Protein AF-A0AAD6MU53-F1 (afdb_monomer)

Radius of gyration: 37.86 Å; Cα contacts (8 Å, |Δi|>4): 355; chains: 1; bounding box: 89×117×106 Å

Organism: NCBI:txid1324776

Sequence (347 aa):
MSISSTSSKMLRRALLNARVPSTISKFIRPTVFGPCRSVSSAARLPTLTASETRRRPTVRPYQQPVASANVTGPSSTSKRTIFIQTENTPNPDALKFIPNHRVLPEDFPSTFLEYMSPRSTLAPPHPSPLAAKLFDVEGVTSVFYGADFITITKSGDVNWAHIKPEVFSLITQAVTAGETIVSVAEGADADHEVEEDSLAYNEDDDEVVGMIKELLETRIRPAIQEDGGDIELRGFENGIVLLKLRGACRTCDSSTVTLKNGIESMLMHYIEEVQGVEQVMDQEEVISMHEFAKFEENLRQQKAAAAAASKDSPASKDDSAPEGASTSEGASSPNSAPSAPSAPSTP

Structure (mmCIF, N/CA/C/O backbone):
data_AF-A0AAD6MU53-F1
#
_entry.id   AF-A0AAD6MU53-F1
#
loop_
_atom_site.group_PDB
_atom_site.id
_atom_site.type_symbol
_atom_site.label_atom_id
_atom_site.label_alt_id
_atom_site.label_comp_id
_atom_site.label_asym_id
_atom_site.label_entity_id
_atom_site.label_seq_id
_atom_site.pdbx_PDB_ins_code
_atom_site.Cartn_x
_atom_site.Cartn_y
_atom_site.Cartn_z
_atom_site.occupancy
_atom_site.B_iso_or_equiv
_atom_site.auth_seq_id
_atom_site.auth_comp_id
_atom_site.auth_asym_id
_atom_site.auth_atom_id
_atom_site.pdbx_PDB_model_num
ATOM 1 N N . MET A 1 1 ? 23.443 -19.673 -53.642 1.00 47.34 1 MET A N 1
ATOM 2 C CA . MET A 1 1 ? 22.763 -19.740 -54.958 1.00 47.34 1 MET A CA 1
ATOM 3 C C . MET A 1 1 ? 21.531 -18.856 -54.885 1.00 47.34 1 MET A C 1
ATOM 5 O O . MET A 1 1 ? 20.920 -18.827 -53.826 1.00 47.34 1 MET A O 1
ATOM 9 N N . SER A 1 2 ? 21.186 -18.141 -55.955 1.00 39.00 2 SER A N 1
ATOM 10 C CA . SER A 1 2 ? 20.079 -17.169 -55.963 1.00 39.00 2 SER A CA 1
ATOM 11 C C . SER A 1 2 ? 19.003 -17.585 -56.961 1.00 39.00 2 SER A C 1
ATOM 13 O O . SER A 1 2 ? 19.371 -17.854 -58.096 1.00 39.00 2 SER A O 1
ATOM 15 N N . ILE A 1 3 ? 17.727 -17.597 -56.549 1.00 42.72 3 ILE A N 1
ATOM 16 C CA . ILE A 1 3 ? 16.492 -17.180 -57.268 1.00 42.72 3 ILE A CA 1
ATOM 17 C C . ILE A 1 3 ? 15.286 -17.458 -56.329 1.00 42.72 3 ILE A C 1
ATOM 19 O O . ILE A 1 3 ? 15.288 -18.485 -55.665 1.00 42.72 3 ILE A O 1
ATOM 23 N N . SER A 1 4 ? 14.369 -16.521 -56.027 1.00 39.47 4 SER A N 1
ATOM 24 C CA . SER A 1 4 ? 13.295 -15.908 -56.856 1.00 39.47 4 SER A CA 1
ATOM 25 C C . SER A 1 4 ? 12.107 -16.870 -57.117 1.00 39.47 4 SER A C 1
ATOM 27 O O . SER A 1 4 ? 12.366 -18.030 -57.403 1.00 39.47 4 SER A O 1
ATOM 29 N N . SER A 1 5 ? 10.816 -16.487 -57.132 1.00 37.91 5 SER A N 1
ATOM 30 C CA . SER A 1 5 ? 10.106 -15.221 -56.822 1.00 37.91 5 SER A CA 1
ATOM 31 C C . SER A 1 5 ? 8.566 -15.454 -56.864 1.00 37.91 5 SER A C 1
ATOM 33 O O . SER A 1 5 ? 8.137 -16.555 -57.192 1.00 37.91 5 SER A O 1
ATOM 35 N N . THR A 1 6 ? 7.752 -14.394 -56.694 1.00 43.16 6 THR A N 1
ATOM 36 C CA . THR A 1 6 ? 6.320 -14.245 -57.104 1.00 43.16 6 THR A CA 1
ATOM 37 C C . THR A 1 6 ? 5.223 -15.051 -56.364 1.00 43.16 6 THR A C 1
ATOM 39 O O . THR A 1 6 ? 5.473 -16.160 -55.923 1.00 43.16 6 THR A O 1
ATOM 42 N N . SER A 1 7 ? 3.957 -14.595 -56.240 1.00 38.28 7 SER A N 1
ATOM 43 C CA . SER A 1 7 ? 3.329 -13.252 -56.393 1.00 38.28 7 SER A CA 1
ATOM 44 C C . SER A 1 7 ? 1.840 -13.268 -55.959 1.00 38.28 7 SER A C 1
ATOM 46 O O . SER A 1 7 ? 1.190 -14.300 -56.062 1.00 38.28 7 SER A O 1
ATOM 48 N N . SER A 1 8 ? 1.283 -12.077 -55.667 1.00 34.06 8 SER A N 1
ATOM 49 C CA . SER A 1 8 ? -0.152 -11.703 -55.763 1.00 34.06 8 SER A CA 1
ATOM 50 C C . SER A 1 8 ? -1.139 -12.154 -54.670 1.00 34.06 8 SER A C 1
ATOM 52 O O . SER A 1 8 ? -0.986 -13.219 -54.098 1.00 34.06 8 SER A O 1
ATOM 54 N N . LYS A 1 9 ? -2.258 -11.449 -54.396 1.00 37.97 9 LYS A N 1
ATOM 55 C CA . LYS A 1 9 ? -2.653 -10.003 -54.438 1.00 37.97 9 LYS A CA 1
ATOM 56 C C . LYS A 1 9 ? -4.179 -9.934 -54.213 1.00 37.97 9 LYS A C 1
ATOM 58 O O . LYS A 1 9 ? -4.898 -10.379 -55.098 1.00 37.97 9 LYS A O 1
ATOM 63 N N . MET A 1 10 ? -4.673 -9.299 -53.144 1.00 38.50 10 MET A N 1
ATOM 64 C CA . MET A 1 10 ? -6.030 -8.708 -53.012 1.00 38.50 10 MET A CA 1
ATOM 65 C C . MET A 1 10 ? -6.140 -7.944 -51.672 1.00 38.50 10 MET A C 1
ATOM 67 O O . MET A 1 10 ? -5.348 -8.218 -50.780 1.00 38.50 10 MET A O 1
ATOM 71 N N . LEU A 1 11 ? -7.112 -7.055 -51.414 1.00 37.78 11 LEU A N 1
ATOM 72 C CA . LEU A 1 11 ? -7.651 -5.923 -52.199 1.00 37.78 11 LEU A CA 1
ATOM 73 C C . LEU A 1 11 ? -8.509 -5.051 -51.243 1.00 37.78 11 LEU A C 1
ATOM 75 O O . LEU A 1 11 ? -9.073 -5.585 -50.297 1.00 37.78 11 LEU A O 1
ATOM 79 N N . ARG A 1 12 ? -8.719 -3.762 -51.572 1.00 39.28 12 ARG A N 1
ATOM 80 C CA . ARG A 1 12 ? -9.525 -2.744 -50.835 1.00 39.28 12 ARG A CA 1
ATOM 81 C C . ARG A 1 12 ? -8.793 -2.180 -49.595 1.00 39.28 12 ARG A C 1
ATOM 83 O O . ARG A 1 12 ? -8.308 -2.954 -48.792 1.00 39.28 12 ARG A O 1
ATOM 90 N N . ARG A 1 13 ? -8.566 -0.871 -49.388 1.00 36.44 13 ARG A N 1
ATOM 91 C CA . ARG A 1 13 ? -9.121 0.424 -49.876 1.00 36.44 13 ARG A CA 1
ATOM 92 C C . ARG A 1 13 ? -10.337 0.954 -49.099 1.00 36.44 13 ARG A C 1
ATOM 94 O O . ARG A 1 13 ? -11.471 0.772 -49.530 1.00 36.44 13 ARG A O 1
ATOM 101 N N . ALA A 1 14 ? -10.055 1.766 -48.083 1.00 37.19 14 ALA A N 1
ATOM 102 C CA . ALA A 1 14 ? -10.885 2.888 -47.644 1.00 37.19 14 ALA A CA 1
ATOM 103 C C . ALA A 1 14 ? -9.955 4.093 -47.401 1.00 37.19 14 ALA A C 1
ATOM 105 O O . ALA A 1 14 ? -8.862 3.915 -46.872 1.00 37.19 14 ALA A O 1
ATOM 106 N N . LEU A 1 15 ? -10.342 5.293 -47.841 1.00 38.88 15 LEU A N 1
ATOM 107 C CA . LEU A 1 15 ? -9.575 6.527 -47.627 1.00 38.88 15 LEU A CA 1
ATOM 108 C C . LEU A 1 15 ? -10.365 7.440 -46.693 1.00 38.88 15 LEU A C 1
ATOM 110 O O . LEU A 1 15 ? -11.522 7.751 -46.978 1.00 38.88 15 LEU A O 1
ATOM 114 N N . LEU A 1 16 ? -9.729 7.893 -45.612 1.00 38.41 16 LEU A N 1
ATOM 115 C CA . LEU A 1 16 ? -10.242 8.993 -44.799 1.00 38.41 16 LEU A CA 1
ATOM 116 C C . LEU A 1 16 ? -10.248 10.271 -45.643 1.00 38.41 16 LEU A C 1
ATOM 118 O O . LEU A 1 16 ? -9.268 10.577 -46.320 1.00 38.41 16 LEU A O 1
ATOM 122 N N . ASN A 1 17 ? -11.350 11.017 -45.601 1.00 35.41 17 ASN A N 1
ATOM 123 C CA . ASN A 1 17 ? -11.492 12.274 -46.326 1.00 35.41 17 ASN A CA 1
ATOM 124 C C . ASN A 1 17 ? -12.102 13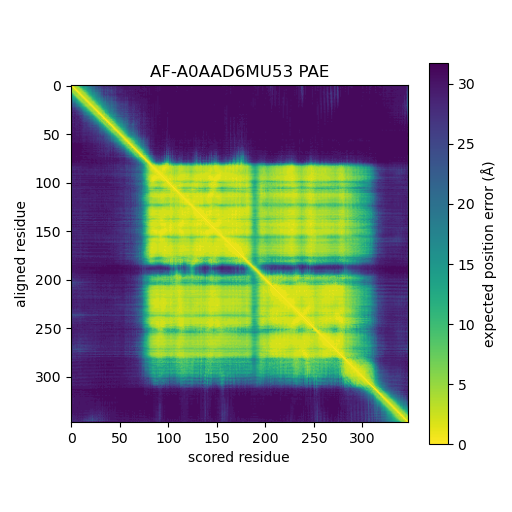.317 -45.384 1.00 35.41 17 ASN A C 1
ATOM 126 O O . ASN A 1 17 ? -13.238 13.168 -44.937 1.00 35.41 17 ASN A O 1
ATOM 130 N N . ALA A 1 18 ? -11.325 14.339 -45.029 1.00 38.91 18 ALA A N 1
ATOM 131 C CA . ALA A 1 18 ? -11.711 15.317 -44.018 1.00 38.91 18 ALA A CA 1
ATOM 132 C C . ALA A 1 18 ? -12.693 16.363 -44.569 1.00 38.91 18 ALA A C 1
ATOM 134 O O . ALA A 1 18 ? -12.554 16.810 -45.709 1.00 38.91 18 ALA A O 1
ATOM 135 N N . ARG A 1 19 ? -13.629 16.836 -43.732 1.00 36.16 19 ARG A N 1
ATOM 136 C CA . ARG A 1 19 ? -14.311 18.122 -43.955 1.00 36.16 19 ARG A CA 1
ATOM 137 C C . ARG A 1 19 ? -14.853 18.747 -42.672 1.00 36.16 19 ARG A C 1
ATOM 139 O O . ARG A 1 19 ? -15.760 18.218 -42.042 1.00 36.16 19 ARG A O 1
ATOM 146 N N . VAL A 1 20 ? -14.324 19.925 -42.355 1.00 45.53 20 VAL A N 1
ATOM 147 C CA . VAL A 1 20 ? -14.902 20.890 -41.411 1.00 45.53 20 VAL A CA 1
ATOM 148 C C . VAL A 1 20 ? -15.885 21.791 -42.171 1.00 45.53 20 VAL A C 1
ATOM 150 O O . VAL A 1 20 ? -15.603 22.153 -43.316 1.00 45.53 20 VAL A O 1
ATOM 153 N N . PRO A 1 21 ? -16.994 22.208 -41.543 1.00 46.78 21 PRO A N 1
ATOM 154 C CA . PRO A 1 21 ? -17.620 23.491 -41.853 1.00 46.78 21 PRO A CA 1
ATOM 155 C C . PRO A 1 21 ? -17.750 24.385 -40.605 1.00 46.78 21 PRO A C 1
ATOM 157 O O . PRO A 1 21 ? -18.021 23.908 -39.506 1.00 46.78 21 PRO A O 1
ATOM 160 N N . SER A 1 22 ? -17.589 25.700 -40.777 1.00 37.06 22 SER A N 1
ATOM 161 C CA . SER A 1 22 ? -17.674 26.697 -39.700 1.00 37.06 22 SER A CA 1
ATOM 162 C C . SER A 1 22 ? -18.540 27.903 -40.098 1.00 37.06 22 SER A C 1
ATOM 164 O O . SER A 1 22 ? -18.340 28.510 -41.145 1.00 37.06 22 SER A O 1
ATOM 166 N N . THR A 1 23 ? -19.534 28.242 -39.271 1.00 36.16 23 THR A N 1
ATOM 167 C CA . THR A 1 23 ? -20.388 29.458 -39.332 1.00 36.16 23 THR A CA 1
ATOM 168 C C . THR A 1 23 ? -21.144 29.534 -37.990 1.00 36.16 23 THR A C 1
ATOM 170 O O . THR A 1 23 ? -21.780 28.565 -37.605 1.00 36.16 23 THR A O 1
ATOM 173 N N . ILE A 1 24 ? -20.929 30.509 -37.094 1.00 38.44 24 ILE A N 1
ATOM 174 C CA . ILE A 1 24 ? -21.301 31.944 -37.128 1.00 38.44 24 ILE A CA 1
ATOM 175 C C . ILE A 1 24 ? -22.828 32.174 -37.112 1.00 38.44 24 ILE A C 1
ATOM 177 O O . ILE A 1 24 ? -23.455 32.028 -38.154 1.00 38.44 24 ILE A O 1
ATOM 181 N N . SER A 1 25 ? -23.390 32.667 -35.985 1.00 32.47 25 SER A N 1
ATOM 182 C CA . SER A 1 25 ? -24.138 33.956 -35.922 1.00 32.47 25 SER A CA 1
ATOM 183 C C . SER A 1 25 ? -24.872 34.263 -34.582 1.00 32.47 25 SER A C 1
ATOM 185 O O . SER A 1 25 ? -25.932 33.719 -34.315 1.00 32.47 25 SER A O 1
ATOM 187 N N . LYS A 1 26 ? -24.357 35.266 -33.843 1.00 33.94 26 LYS A N 1
ATOM 188 C CA . LYS A 1 26 ? -25.045 36.429 -33.200 1.00 33.94 26 LYS A CA 1
ATOM 189 C C . LYS A 1 26 ? -26.296 36.296 -32.279 1.00 33.94 26 LYS A C 1
ATOM 191 O O . LYS A 1 26 ? -27.358 35.927 -32.749 1.00 33.94 26 LYS A O 1
ATOM 196 N N . PHE A 1 27 ? -26.176 36.937 -31.094 1.00 34.03 27 PHE A N 1
ATOM 197 C CA . PHE A 1 27 ? -27.152 37.803 -30.359 1.00 34.03 27 PHE A CA 1
ATOM 198 C C . PHE A 1 27 ? -28.544 37.235 -29.959 1.00 34.03 27 PHE A C 1
ATOM 200 O O . PHE A 1 27 ? -29.238 36.626 -30.754 1.00 34.03 27 PHE A O 1
ATOM 207 N N . ILE A 1 28 ? -29.048 37.470 -28.734 1.00 37.66 28 ILE A N 1
ATOM 208 C CA . ILE A 1 28 ? -29.730 38.714 -28.279 1.00 37.66 28 ILE A CA 1
ATOM 209 C C . ILE A 1 28 ? -29.815 38.762 -26.723 1.00 37.66 28 ILE A C 1
ATOM 211 O O . ILE A 1 28 ? -29.815 37.723 -26.070 1.00 37.66 28 ILE A O 1
ATOM 215 N N . ARG A 1 29 ? -29.925 39.964 -26.121 1.00 40.09 29 ARG A N 1
ATOM 216 C CA . ARG A 1 29 ? -30.303 40.209 -24.700 1.00 40.09 29 ARG A CA 1
ATOM 217 C C . ARG A 1 29 ? -31.717 40.811 -24.604 1.00 40.09 29 ARG A C 1
ATOM 219 O O . ARG A 1 29 ? -32.124 41.487 -25.547 1.00 40.09 29 ARG A O 1
ATOM 226 N N . PRO A 1 30 ? -32.362 40.752 -23.422 1.00 44.72 30 PRO A N 1
ATOM 227 C CA . PRO A 1 30 ? -32.984 41.980 -22.902 1.00 44.72 30 PRO A CA 1
ATOM 228 C C . PRO A 1 30 ? -32.785 42.253 -21.390 1.00 44.72 30 PRO A C 1
ATOM 230 O O . PRO A 1 30 ? -32.981 41.389 -20.542 1.00 44.72 30 PRO A O 1
ATOM 233 N N . THR A 1 31 ? -32.456 43.509 -21.070 1.00 38.53 31 THR A N 1
ATOM 234 C CA . THR A 1 31 ? -32.834 44.251 -19.837 1.00 38.53 31 THR A CA 1
ATOM 235 C C . THR A 1 31 ? -34.111 45.082 -20.133 1.00 38.53 31 THR A C 1
ATOM 237 O O . THR A 1 31 ? -34.574 45.024 -21.270 1.00 38.53 31 THR A O 1
ATOM 240 N N . VAL A 1 32 ? -34.791 45.868 -19.273 1.00 42.03 32 VAL A N 1
ATOM 241 C CA . VAL A 1 32 ? -34.635 46.474 -17.907 1.00 42.03 32 VAL A CA 1
ATOM 242 C C . VAL A 1 32 ? -36.051 46.473 -17.226 1.00 42.03 32 VAL A C 1
ATOM 244 O O . VAL A 1 32 ? -36.943 45.861 -17.801 1.00 42.03 32 VAL A O 1
ATOM 247 N N . PHE A 1 33 ? -36.446 47.046 -16.068 1.00 36.59 33 PHE A N 1
ATOM 248 C CA . PHE A 1 33 ? -35.998 48.069 -15.075 1.00 36.59 33 PHE A CA 1
ATOM 249 C C . PHE A 1 33 ? -36.177 47.491 -13.624 1.00 36.59 33 PHE A C 1
ATOM 251 O O . PHE A 1 33 ? -36.261 46.274 -13.509 1.00 36.59 33 PHE A O 1
ATOM 258 N N . GLY A 1 34 ? -36.192 48.165 -12.452 1.00 35.09 34 GLY A N 1
ATOM 259 C CA . GLY A 1 34 ? -36.183 49.587 -12.015 1.00 35.09 34 GLY A CA 1
ATOM 260 C C . GLY A 1 34 ? -37.590 50.222 -11.834 1.00 35.09 34 GLY A C 1
ATOM 261 O O . GLY A 1 34 ? -38.524 49.694 -12.434 1.00 35.09 34 GLY A O 1
ATOM 262 N N . PRO A 1 35 ? -37.776 51.368 -11.118 1.00 52.50 35 PRO A N 1
ATOM 263 C CA . PRO A 1 35 ? -36.787 52.176 -10.371 1.00 52.50 35 PRO A CA 1
ATOM 264 C C . PRO A 1 35 ? -37.258 52.769 -8.994 1.00 52.50 35 PRO A C 1
ATOM 266 O O . PRO A 1 35 ? -38.405 52.618 -8.595 1.00 52.50 35 PRO A O 1
ATOM 269 N N . CYS A 1 36 ? -36.376 53.573 -8.363 1.00 39.59 36 CYS A N 1
ATOM 270 C CA . CYS A 1 36 ? -36.616 54.602 -7.309 1.00 39.59 36 CYS A CA 1
ATOM 271 C C . CYS A 1 36 ? -37.062 54.163 -5.888 1.00 39.59 36 CYS A C 1
ATOM 273 O O . CYS A 1 36 ? -37.777 53.185 -5.746 1.00 39.59 36 CYS A O 1
ATOM 275 N N . ARG A 1 37 ? -36.754 54.822 -4.747 1.00 39.94 37 ARG A N 1
ATOM 276 C CA . ARG A 1 37 ? -35.907 55.964 -4.262 1.00 39.94 37 ARG A CA 1
ATOM 277 C C . ARG A 1 37 ? -36.736 56.950 -3.406 1.00 39.94 37 ARG A C 1
ATOM 279 O O . ARG A 1 37 ? -37.558 57.666 -3.967 1.00 39.94 37 ARG A O 1
ATOM 286 N N . SER A 1 38 ? -36.357 57.152 -2.138 1.00 39.03 38 SER A N 1
ATOM 287 C CA . SER A 1 38 ? -36.463 58.453 -1.438 1.00 39.03 38 SER A CA 1
ATOM 288 C C . SER A 1 38 ? -35.541 58.537 -0.204 1.00 39.03 38 SER A C 1
ATOM 290 O O . SER A 1 38 ? -35.180 57.520 0.380 1.00 39.03 38 SER A O 1
ATOM 292 N N . VAL A 1 39 ? -35.157 59.764 0.164 1.00 43.78 39 VAL A N 1
ATOM 293 C CA . VAL A 1 39 ? -34.421 60.182 1.389 1.00 43.78 39 VAL A CA 1
ATOM 294 C C . VAL A 1 39 ? -35.434 60.762 2.414 1.00 43.78 39 VAL A C 1
ATOM 296 O O . VAL A 1 39 ? -36.608 60.859 2.067 1.00 43.78 39 VAL A O 1
ATOM 299 N N . SER A 1 40 ? -35.162 61.134 3.676 1.00 40.78 40 SER A N 1
ATOM 300 C CA . SER A 1 40 ? -33.934 61.549 4.406 1.00 40.78 40 SER A CA 1
ATOM 301 C C . SER A 1 40 ? -33.912 60.902 5.828 1.00 40.78 40 SER A C 1
ATOM 303 O O . SER A 1 40 ? -34.450 59.811 5.954 1.00 40.78 40 SER A O 1
ATOM 305 N N . SER A 1 41 ? -33.340 61.391 6.948 1.00 39.56 41 SER A N 1
ATOM 306 C CA . SER A 1 41 ? -32.741 62.681 7.370 1.00 39.56 41 SER A CA 1
ATOM 307 C C . SER A 1 41 ? -31.779 62.499 8.574 1.00 39.56 41 SER A C 1
ATOM 309 O O . SER A 1 41 ? -31.509 61.367 8.964 1.00 39.56 41 SER A O 1
ATOM 311 N N . ALA A 1 42 ? -31.255 63.586 9.167 1.00 41.47 42 ALA A N 1
ATOM 312 C CA . ALA A 1 42 ? -30.244 63.550 10.240 1.00 41.47 42 ALA A CA 1
ATOM 313 C C . ALA A 1 42 ? -30.410 64.612 11.357 1.00 41.47 42 ALA A C 1
ATOM 315 O O . ALA A 1 42 ? -30.869 65.728 11.114 1.00 41.47 42 ALA A O 1
ATOM 316 N N . ALA A 1 43 ? -29.923 64.281 12.562 1.00 43.69 43 ALA A N 1
ATOM 317 C CA . ALA A 1 43 ? -29.625 65.176 13.695 1.00 43.69 43 ALA A CA 1
ATOM 318 C C . ALA A 1 43 ? -28.397 64.590 14.437 1.00 43.69 43 ALA A C 1
ATOM 320 O O . ALA A 1 43 ? -28.423 63.418 14.792 1.00 43.69 43 ALA A O 1
ATOM 321 N N . ARG A 1 44 ? -27.208 65.213 14.421 1.00 42.09 44 ARG A N 1
ATOM 322 C CA . ARG A 1 44 ? -26.699 66.411 15.143 1.00 42.09 44 ARG A CA 1
ATOM 323 C C . ARG A 1 44 ? -26.136 66.107 16.551 1.00 42.09 44 ARG A C 1
ATOM 325 O O . ARG A 1 44 ? -26.768 65.447 17.361 1.00 42.09 44 ARG A O 1
ATOM 332 N N . LEU A 1 45 ? -24.915 66.609 16.777 1.00 43.88 45 LEU A N 1
ATOM 333 C CA . LEU A 1 45 ? -24.036 66.439 17.954 1.00 43.88 45 LEU A CA 1
ATOM 334 C C . LEU A 1 45 ? -24.381 67.469 19.068 1.00 43.88 45 LEU A C 1
ATOM 336 O O . LEU A 1 45 ? -25.169 68.378 18.787 1.00 43.88 45 LEU A O 1
ATOM 340 N N . PRO A 1 46 ? -23.803 67.394 20.294 1.00 51.09 46 PRO A N 1
ATOM 341 C CA . PRO A 1 46 ? -22.447 67.940 20.515 1.00 51.09 46 PRO A CA 1
ATOM 342 C C . PRO A 1 46 ? -21.564 67.193 21.549 1.00 51.09 46 PRO A C 1
ATOM 344 O O . PRO A 1 46 ? -21.980 66.258 22.225 1.00 51.09 46 PRO A O 1
ATOM 347 N N . THR A 1 47 ? -20.317 67.657 21.672 1.00 48.09 47 THR A N 1
ATOM 348 C CA . THR A 1 47 ? -19.283 67.233 22.636 1.00 48.09 47 THR A CA 1
ATOM 349 C C . THR A 1 47 ? -19.373 67.942 23.995 1.00 48.09 47 THR A C 1
ATOM 351 O O . THR A 1 47 ? -19.669 69.135 24.035 1.00 48.09 47 THR A O 1
ATOM 354 N N . LEU A 1 48 ? -18.945 67.268 25.070 1.00 51.03 48 LEU A N 1
ATOM 355 C CA . LEU A 1 48 ? -18.554 67.863 26.361 1.00 51.03 48 LEU A CA 1
ATOM 356 C C . LEU A 1 48 ? -17.126 67.376 26.685 1.00 51.03 48 LEU A C 1
ATOM 358 O O . LEU A 1 48 ? -16.899 66.173 26.759 1.00 51.03 48 LEU A O 1
ATOM 362 N N . THR A 1 49 ? -16.084 68.208 26.583 1.00 47.34 49 THR A N 1
ATOM 363 C CA . THR A 1 49 ? -15.593 69.185 27.587 1.00 47.34 49 THR A CA 1
ATOM 364 C C . THR A 1 49 ? -15.206 68.552 28.925 1.00 47.34 49 THR A C 1
ATOM 366 O O . THR A 1 49 ? -16.054 68.029 29.642 1.00 47.34 49 THR A O 1
ATOM 369 N N . ALA A 1 50 ? -13.920 68.643 29.276 1.00 42.47 50 ALA A N 1
ATOM 370 C CA . ALA A 1 50 ? -13.374 68.107 30.520 1.00 42.47 50 ALA A CA 1
ATOM 371 C C . ALA A 1 50 ? -13.782 68.926 31.760 1.00 42.47 50 ALA A C 1
ATOM 373 O O . ALA A 1 50 ? -14.182 70.086 31.668 1.00 42.47 50 ALA A O 1
ATOM 374 N N . SER A 1 51 ? -13.625 68.331 32.942 1.00 47.12 51 SER A N 1
ATOM 375 C CA . SER A 1 51 ? -13.671 69.034 34.227 1.00 47.12 51 SER A CA 1
ATOM 376 C C . SER A 1 51 ? -12.673 68.395 35.185 1.00 47.12 51 SER A C 1
ATOM 378 O O . SER A 1 51 ? -12.736 67.199 35.463 1.00 47.12 51 SER A O 1
ATOM 380 N N . GLU A 1 52 ? -11.721 69.187 35.667 1.00 47.31 52 GLU A N 1
ATOM 381 C CA . GLU A 1 52 ? -10.740 68.744 36.652 1.00 47.31 52 GLU A CA 1
ATOM 382 C C . GLU A 1 52 ? -11.355 68.727 38.058 1.00 47.31 52 GLU A C 1
ATOM 384 O O . GLU A 1 52 ? -12.048 69.665 38.445 1.00 47.31 52 GLU A O 1
ATOM 389 N N . THR A 1 53 ? -11.021 67.732 38.885 1.00 49.31 53 THR A N 1
ATOM 390 C CA . THR A 1 53 ? -10.149 67.935 40.066 1.00 49.31 53 THR A CA 1
ATOM 391 C C . THR A 1 53 ? -10.041 66.682 40.952 1.00 49.31 53 THR A C 1
ATOM 393 O O . THR A 1 53 ? -10.985 65.925 41.110 1.00 49.31 53 THR A O 1
ATOM 396 N N . ARG A 1 54 ? -8.858 66.516 41.573 1.00 45.78 54 ARG A N 1
ATOM 397 C CA . ARG A 1 54 ? -8.592 65.955 42.925 1.00 45.78 54 ARG A CA 1
ATOM 398 C C . ARG A 1 54 ? -9.491 64.778 43.396 1.00 45.78 54 ARG A C 1
ATOM 400 O O . ARG A 1 54 ? -10.635 64.985 43.767 1.00 45.78 54 ARG A O 1
ATOM 407 N N . ARG A 1 55 ? -8.979 63.567 43.660 1.00 47.47 55 ARG A N 1
ATOM 408 C CA . ARG A 1 55 ? -7.664 63.211 44.242 1.00 47.47 55 ARG A CA 1
ATOM 409 C C . ARG A 1 55 ? -7.187 61.833 43.757 1.00 47.47 55 ARG A C 1
ATOM 411 O O . ARG A 1 55 ? -7.960 60.884 43.761 1.00 47.47 55 ARG A O 1
ATOM 418 N N . ARG A 1 56 ? -5.890 61.698 43.457 1.00 47.34 56 ARG A N 1
ATOM 419 C CA . ARG A 1 56 ? -5.218 60.411 43.197 1.00 47.34 56 ARG A CA 1
ATOM 420 C C . ARG A 1 56 ? -4.585 59.888 44.500 1.00 47.34 56 ARG A C 1
ATOM 422 O O . ARG A 1 56 ? -3.733 60.595 45.039 1.00 47.34 56 ARG A O 1
ATOM 429 N N . PRO A 1 57 ? -4.952 58.704 45.023 1.00 49.62 57 PRO A N 1
ATOM 430 C CA . PRO A 1 57 ? -4.259 58.107 46.163 1.00 49.62 57 PRO A CA 1
ATOM 431 C C . PRO A 1 57 ? -2.876 57.591 45.743 1.00 49.62 57 PRO A C 1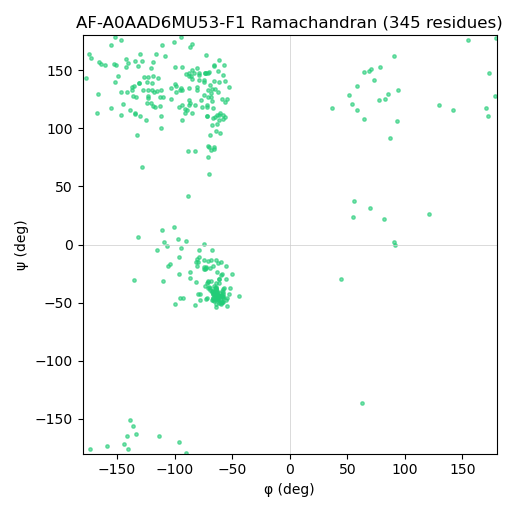
ATOM 433 O O . PRO A 1 57 ? -2.770 56.725 44.876 1.00 49.62 57 PRO A O 1
ATOM 436 N N . THR A 1 58 ? -1.809 58.104 46.356 1.00 55.34 58 THR A N 1
ATOM 437 C CA . THR A 1 58 ? -0.439 57.629 46.101 1.00 55.34 58 THR A CA 1
ATOM 438 C C . THR A 1 58 ? -0.156 56.373 46.923 1.00 55.34 58 THR A C 1
ATOM 440 O O . THR A 1 58 ? 0.460 56.436 47.987 1.00 55.34 58 THR A O 1
ATOM 443 N N . VAL A 1 59 ? -0.615 55.218 46.437 1.00 49.88 59 VAL A N 1
ATOM 444 C CA . VAL A 1 59 ? -0.215 53.918 46.994 1.00 49.88 59 VAL A CA 1
ATOM 445 C C . VAL A 1 59 ? 1.273 53.716 46.706 1.00 49.88 59 VAL A C 1
ATOM 447 O O . VAL A 1 59 ? 1.689 53.679 45.549 1.00 49.88 59 VAL A O 1
ATOM 450 N N . ARG A 1 60 ? 2.092 53.614 47.759 1.00 54.66 60 ARG A N 1
ATOM 451 C CA . ARG A 1 60 ? 3.511 53.258 47.623 1.00 54.66 60 ARG A CA 1
ATOM 452 C C . ARG A 1 60 ? 3.610 51.796 47.163 1.00 54.66 60 ARG A C 1
ATOM 454 O O . ARG A 1 60 ? 3.006 50.952 47.825 1.00 54.66 60 ARG A O 1
ATOM 461 N N . PRO A 1 61 ? 4.387 51.463 46.116 1.00 46.38 61 PRO A N 1
ATOM 462 C CA . PRO A 1 61 ? 4.725 50.075 45.836 1.00 46.38 61 PRO A CA 1
ATOM 463 C C . PRO A 1 61 ? 5.635 49.563 46.958 1.00 46.38 61 PRO A C 1
ATOM 465 O O . PRO A 1 61 ? 6.814 49.904 47.030 1.00 46.38 61 PRO A O 1
ATOM 468 N N . TYR A 1 62 ? 5.071 48.776 47.871 1.00 48.44 62 TYR A N 1
ATOM 469 C CA . TYR A 1 62 ? 5.848 48.046 48.864 1.00 48.44 62 TYR A CA 1
ATOM 470 C C . TYR A 1 62 ? 6.569 46.908 48.135 1.00 48.44 62 TYR A C 1
ATOM 472 O O . TYR A 1 62 ? 5.922 45.983 47.645 1.00 48.44 62 TYR A O 1
ATOM 480 N N . GLN A 1 63 ? 7.895 46.998 48.011 1.00 49.78 63 GLN A N 1
ATOM 481 C CA . GLN A 1 63 ? 8.705 45.968 47.360 1.00 49.78 63 GLN A CA 1
ATOM 482 C C . GLN A 1 63 ? 8.761 44.709 48.235 1.00 49.78 63 GLN A C 1
ATOM 484 O O . GLN A 1 63 ? 9.705 44.504 48.993 1.00 49.78 63 GLN A O 1
ATOM 489 N N . GLN A 1 64 ? 7.755 43.845 48.107 1.00 56.69 64 GLN A N 1
ATOM 490 C CA . GLN A 1 64 ? 7.935 42.432 48.414 1.00 56.69 64 GLN A CA 1
ATOM 491 C C . GLN A 1 64 ? 8.891 41.839 47.371 1.00 56.69 64 GLN A C 1
ATOM 493 O O . GLN A 1 64 ? 8.587 41.912 46.176 1.00 56.69 64 GLN A O 1
ATOM 498 N N . PRO A 1 65 ? 10.020 41.232 47.776 1.00 45.41 65 PRO A N 1
ATOM 499 C CA . PRO A 1 65 ? 10.758 40.352 46.891 1.00 45.41 65 PRO A CA 1
ATOM 500 C C . PRO A 1 65 ? 9.911 39.093 46.692 1.00 45.41 65 PRO A C 1
ATOM 502 O O . PRO A 1 65 ? 9.957 38.162 47.495 1.00 45.41 65 PRO A O 1
ATOM 505 N N . VAL A 1 66 ? 9.110 39.069 45.625 1.00 50.56 66 VAL A N 1
ATOM 506 C CA . VAL A 1 66 ? 8.577 37.808 45.111 1.00 50.56 66 VAL A CA 1
ATOM 507 C C . VAL A 1 66 ? 9.774 36.961 44.701 1.00 50.56 66 VAL A C 1
ATOM 509 O O . VAL A 1 66 ? 10.470 37.268 43.735 1.00 50.56 66 VAL A O 1
ATOM 512 N N . ALA A 1 67 ? 10.065 35.929 45.489 1.00 49.47 67 ALA A N 1
ATOM 513 C CA . ALA A 1 67 ? 11.064 34.951 45.113 1.00 49.47 67 ALA A CA 1
ATOM 514 C C . ALA A 1 67 ? 10.566 34.269 43.837 1.00 49.47 67 ALA A C 1
ATOM 516 O O . ALA A 1 67 ? 9.563 33.553 43.874 1.00 49.47 67 ALA A O 1
ATOM 517 N N . SER A 1 68 ? 11.250 34.509 42.716 1.00 52.62 68 SER A N 1
ATOM 518 C CA . SER A 1 68 ? 11.031 33.770 41.476 1.00 52.62 68 SER A CA 1
ATOM 519 C C . SER A 1 68 ? 11.455 32.323 41.689 1.00 52.62 68 SER A C 1
ATOM 521 O O . SER A 1 68 ? 12.564 31.917 41.345 1.00 52.62 68 SER A O 1
ATOM 523 N N . ALA A 1 69 ? 10.558 31.538 42.284 1.00 50.03 69 ALA A N 1
ATOM 524 C CA . ALA A 1 69 ? 10.578 30.100 42.157 1.00 50.03 69 ALA A CA 1
ATOM 525 C C . ALA A 1 69 ? 10.405 29.807 40.665 1.00 50.03 69 ALA A C 1
ATOM 527 O O . ALA A 1 69 ? 9.290 29.833 40.143 1.00 50.03 69 ALA A O 1
ATOM 528 N N . ASN A 1 70 ? 11.525 29.593 39.972 1.00 50.62 70 ASN A N 1
ATOM 529 C CA . ASN A 1 70 ? 11.535 29.102 38.604 1.00 50.62 70 ASN A CA 1
ATOM 530 C C . ASN A 1 70 ? 10.978 27.678 38.629 1.00 50.62 70 ASN A C 1
ATOM 532 O O . ASN A 1 70 ? 11.725 26.705 38.705 1.00 50.62 70 ASN A O 1
ATOM 536 N N . VAL A 1 71 ? 9.649 27.567 38.604 1.00 50.00 71 VAL A N 1
ATOM 537 C CA . VAL A 1 71 ? 8.941 26.309 38.397 1.00 50.00 71 VAL A CA 1
ATOM 538 C C . VAL A 1 71 ? 9.181 25.913 36.946 1.00 50.00 71 VAL A C 1
ATOM 540 O O . VAL A 1 71 ? 8.369 26.173 36.062 1.00 50.00 71 VAL A O 1
ATOM 543 N N . THR A 1 72 ? 10.322 25.271 36.708 1.00 53.44 72 THR A N 1
ATOM 544 C CA . THR A 1 72 ? 10.602 24.469 35.517 1.00 53.44 72 THR A CA 1
ATOM 545 C C . THR A 1 72 ? 9.756 23.198 35.564 1.00 53.44 72 THR A C 1
ATOM 547 O O . THR A 1 72 ? 10.272 22.084 35.625 1.00 53.44 72 THR A O 1
ATOM 550 N N . GLY A 1 73 ? 8.434 23.374 35.579 1.00 51.25 73 GLY A N 1
ATOM 551 C CA . GLY A 1 73 ? 7.523 22.331 35.139 1.00 51.25 73 GLY A CA 1
ATOM 552 C C . GLY A 1 73 ? 7.720 22.106 33.637 1.00 51.25 73 GLY A C 1
ATOM 553 O O . GLY A 1 73 ? 8.169 23.022 32.938 1.00 51.25 73 GLY A O 1
ATOM 554 N N . PRO A 1 74 ? 7.412 20.905 33.123 1.00 54.28 74 PRO A N 1
ATOM 555 C CA . PRO A 1 74 ? 7.456 20.657 31.690 1.00 54.28 74 PRO A CA 1
ATOM 556 C C . PRO A 1 74 ? 6.558 21.662 30.963 1.00 54.28 74 PRO A C 1
ATOM 558 O O . PRO A 1 74 ? 5.480 22.013 31.451 1.00 54.28 74 PRO A O 1
ATOM 561 N N . SER A 1 75 ? 7.024 22.137 29.805 1.00 54.41 75 SER A N 1
ATOM 562 C CA . SER A 1 75 ? 6.275 23.086 28.980 1.00 54.41 75 SER A CA 1
ATOM 563 C C . SER A 1 75 ? 4.872 22.550 28.723 1.00 54.41 75 SER A C 1
ATOM 565 O O . SER A 1 75 ? 4.711 21.367 28.418 1.00 54.41 75 SER A O 1
ATOM 567 N N . SER A 1 76 ? 3.858 23.407 28.853 1.00 53.72 76 SER A N 1
ATOM 568 C CA . SER A 1 76 ? 2.477 23.026 28.578 1.00 53.72 76 SER A CA 1
ATOM 569 C C . SER A 1 76 ? 2.388 22.538 27.135 1.00 53.72 76 SER A C 1
ATOM 571 O O . SER A 1 76 ? 2.491 23.344 26.205 1.00 53.72 76 SER A O 1
ATOM 573 N N . THR A 1 77 ? 2.211 21.230 26.948 1.00 58.44 77 THR A N 1
ATOM 574 C CA . THR A 1 77 ? 2.005 20.626 25.636 1.00 58.44 77 THR A CA 1
ATOM 575 C C . THR A 1 77 ? 0.809 21.304 24.984 1.00 58.44 77 THR A C 1
ATOM 577 O O . THR A 1 77 ? -0.333 21.178 25.431 1.00 58.44 77 THR A O 1
ATOM 580 N N . SER A 1 78 ? 1.085 22.103 23.949 1.00 57.22 78 SER A N 1
ATOM 581 C CA . SER A 1 78 ? 0.034 22.757 23.177 1.00 57.22 78 SER A CA 1
ATOM 582 C C . SER A 1 78 ? -0.899 21.669 22.666 1.00 57.22 78 SER A C 1
ATOM 584 O O . SER A 1 78 ? -0.435 20.740 22.000 1.00 57.22 78 SER A O 1
ATOM 586 N N . LYS A 1 79 ? -2.191 21.758 23.004 1.00 56.31 79 LYS A N 1
ATOM 587 C CA . LYS A 1 79 ? -3.210 20.811 22.542 1.00 56.31 79 LYS A CA 1
ATOM 588 C C . LYS A 1 79 ? -3.407 20.986 21.038 1.00 56.31 79 LYS A C 1
ATOM 590 O O . LYS A 1 79 ? -4.331 21.662 20.594 1.00 56.31 79 LYS A O 1
ATOM 595 N N . ARG A 1 80 ? -2.506 20.379 20.266 1.00 61.59 80 ARG A N 1
ATOM 596 C CA . ARG A 1 80 ? -2.647 20.150 18.834 1.00 61.59 80 ARG A CA 1
ATOM 597 C C . ARG A 1 80 ? -3.832 19.210 18.665 1.00 61.59 80 ARG A C 1
ATOM 599 O O . ARG A 1 80 ? -3.697 18.009 18.863 1.00 61.59 80 ARG A O 1
ATOM 606 N N . THR A 1 81 ? -5.003 19.764 18.366 1.00 64.75 81 THR A N 1
ATOM 607 C CA . THR A 1 81 ? -6.152 18.964 17.938 1.00 64.75 81 THR A CA 1
ATOM 608 C C . THR A 1 81 ? -5.767 18.293 16.628 1.00 64.75 81 THR A C 1
ATOM 610 O O . THR A 1 81 ? -5.696 18.958 15.596 1.00 64.75 81 THR A O 1
ATOM 613 N N . ILE A 1 82 ? -5.453 17.001 16.687 1.00 80.69 82 ILE A N 1
ATOM 614 C CA . ILE A 1 82 ? -5.096 16.218 15.506 1.00 80.69 82 ILE A CA 1
ATOM 615 C C . ILE A 1 82 ? -6.343 16.086 14.634 1.00 80.69 82 ILE A C 1
ATOM 617 O O . ILE A 1 82 ? -7.432 15.794 15.130 1.00 80.69 82 ILE A O 1
ATOM 621 N N . PHE A 1 83 ? -6.179 16.320 13.336 1.00 85.44 83 PHE A N 1
ATOM 622 C CA . PHE A 1 83 ? -7.206 16.067 12.339 1.00 85.44 83 PHE A CA 1
ATOM 623 C C . PHE A 1 83 ? -6.736 14.915 11.455 1.00 85.44 83 PHE A C 1
ATOM 625 O O . PHE A 1 83 ? -5.776 15.062 10.701 1.00 85.44 83 PHE A O 1
ATOM 632 N N . ILE A 1 84 ? -7.400 13.767 11.583 1.00 92.56 84 ILE A N 1
ATOM 633 C CA . ILE A 1 84 ? -7.158 12.598 10.739 1.00 92.56 84 ILE A CA 1
ATOM 634 C C . ILE A 1 84 ? -8.106 12.697 9.542 1.00 92.56 84 ILE A C 1
ATOM 636 O O . ILE A 1 84 ? -9.328 12.672 9.706 1.00 92.56 84 ILE A O 1
ATOM 640 N N . GLN A 1 85 ? -7.546 12.821 8.342 1.00 94.38 85 GLN A N 1
ATOM 641 C CA . GLN A 1 85 ? -8.287 12.698 7.089 1.00 94.38 85 GLN A CA 1
ATOM 642 C C . GLN A 1 85 ? -8.471 11.211 6.754 1.00 94.38 85 GLN A C 1
ATOM 644 O O . GLN A 1 85 ? -7.663 10.374 7.153 1.00 94.38 85 GLN A O 1
ATOM 649 N N . THR A 1 86 ? -9.536 10.863 6.030 1.00 95.38 86 THR A N 1
ATOM 650 C CA . THR A 1 86 ? -9.687 9.516 5.460 1.00 95.38 86 THR A CA 1
ATOM 651 C C . THR A 1 86 ? -10.053 9.573 4.003 1.00 95.38 86 THR A C 1
ATOM 653 O O . THR A 1 86 ? -10.949 10.336 3.635 1.00 95.38 86 THR A O 1
ATOM 656 N N . GLU A 1 87 ? -9.445 8.683 3.239 1.00 95.88 87 GLU A N 1
ATOM 657 C CA . GLU A 1 87 ? -9.622 8.538 1.804 1.00 95.88 87 GLU A CA 1
ATOM 658 C C . GLU A 1 87 ? -10.054 7.105 1.494 1.00 95.88 87 GLU A C 1
ATOM 660 O O . GLU A 1 87 ? -9.604 6.145 2.125 1.00 95.88 87 GLU A O 1
ATOM 665 N N . ASN A 1 88 ? -10.989 6.974 0.555 1.00 95.00 88 ASN A N 1
ATOM 666 C CA . ASN A 1 88 ? -11.472 5.677 0.101 1.00 95.00 88 ASN A CA 1
ATOM 667 C C . ASN A 1 88 ? -10.470 5.119 -0.911 1.00 95.00 88 ASN A C 1
ATOM 669 O O . ASN A 1 88 ? -10.102 5.832 -1.841 1.00 95.00 88 ASN A O 1
ATOM 673 N N . THR A 1 89 ? -10.088 3.855 -0.760 1.00 93.06 89 THR A N 1
ATOM 674 C CA . THR A 1 89 ? -9.270 3.151 -1.755 1.00 93.06 89 THR A CA 1
ATOM 675 C C . THR A 1 89 ? -10.171 2.530 -2.841 1.00 93.06 89 THR A C 1
ATOM 677 O O . THR A 1 89 ? -11.395 2.469 -2.657 1.00 93.06 89 THR A O 1
ATOM 680 N N . PRO A 1 90 ? -9.623 2.006 -3.955 1.00 90.56 90 PRO A N 1
ATOM 681 C CA . PRO A 1 90 ? -10.383 1.190 -4.910 1.00 90.56 90 PRO A CA 1
ATOM 682 C C . PRO A 1 90 ? -10.902 -0.133 -4.324 1.00 90.56 90 PRO A C 1
ATOM 684 O O . PRO A 1 90 ? -11.725 -0.803 -4.946 1.00 90.56 90 PRO A O 1
ATOM 687 N N . ASN A 1 91 ? -10.410 -0.538 -3.151 1.00 91.38 91 ASN A N 1
ATOM 688 C CA . ASN A 1 91 ? -10.824 -1.734 -2.433 1.00 91.38 91 ASN A CA 1
ATOM 689 C C . ASN A 1 91 ? -11.882 -1.356 -1.368 1.00 91.38 91 ASN A C 1
ATOM 691 O O . ASN A 1 91 ? -11.576 -0.594 -0.451 1.00 91.38 91 ASN A O 1
ATOM 695 N N . PRO A 1 92 ? -13.125 -1.878 -1.430 1.00 91.94 92 PRO A N 1
ATOM 696 C CA . PRO A 1 92 ? -14.185 -1.512 -0.479 1.00 91.94 92 PRO A CA 1
ATOM 697 C C . PRO A 1 92 ? -13.865 -1.909 0.973 1.00 91.94 92 PRO A C 1
ATOM 699 O O . PRO A 1 92 ? -14.388 -1.307 1.920 1.00 91.94 92 PRO A O 1
ATOM 702 N N . ASP A 1 93 ? -12.991 -2.899 1.147 1.00 94.38 93 ASP A N 1
ATOM 703 C CA . ASP A 1 93 ? -12.577 -3.437 2.436 1.00 94.38 93 ASP A CA 1
ATOM 704 C C . ASP A 1 93 ? -11.253 -2.840 2.939 1.00 94.38 93 ASP A C 1
ATOM 706 O O . ASP A 1 93 ? -10.806 -3.220 4.019 1.00 94.38 93 ASP A O 1
ATOM 710 N N . ALA A 1 94 ? -10.670 -1.853 2.240 1.00 95.44 94 ALA A N 1
ATOM 711 C CA . ALA A 1 94 ? -9.517 -1.083 2.714 1.00 95.44 94 ALA A CA 1
ATOM 712 C C . ALA A 1 94 ? -9.792 0.434 2.750 1.00 95.44 94 ALA A C 1
ATOM 714 O O . ALA A 1 94 ? -10.295 1.025 1.791 1.00 95.44 94 ALA A O 1
ATOM 715 N N . LEU A 1 95 ? -9.433 1.084 3.861 1.00 96.44 95 LEU A N 1
ATOM 716 C CA . LEU A 1 95 ? -9.604 2.526 4.069 1.00 96.44 95 LEU A CA 1
ATOM 717 C C . LEU A 1 95 ? -8.278 3.165 4.498 1.00 96.44 95 LEU A C 1
ATOM 719 O O . LEU A 1 95 ? -7.605 2.663 5.400 1.00 96.44 95 LEU A O 1
ATOM 723 N N . LYS A 1 96 ? -7.929 4.289 3.865 1.00 96.75 96 LYS A N 1
ATOM 724 C CA . LYS A 1 96 ? -6.702 5.051 4.114 1.00 96.75 96 LYS A CA 1
ATOM 725 C C . LYS A 1 96 ? -6.966 6.157 5.137 1.00 96.75 96 LYS A C 1
ATOM 727 O O . LYS A 1 96 ? -7.948 6.893 5.028 1.00 96.75 96 LYS A O 1
ATOM 732 N N . PHE A 1 97 ? -6.093 6.277 6.132 1.00 96.75 97 PHE A N 1
ATOM 733 C CA . PHE A 1 97 ? -6.142 7.249 7.225 1.00 96.75 97 PHE A CA 1
ATOM 734 C C . PHE A 1 97 ? -4.865 8.095 7.199 1.00 96.75 97 PHE A C 1
ATOM 736 O O . PHE A 1 97 ? -3.763 7.567 7.319 1.00 96.75 97 PHE A O 1
ATOM 743 N N . ILE A 1 98 ? -5.008 9.414 7.076 1.00 95.50 98 ILE A N 1
ATOM 744 C CA . ILE A 1 98 ? -3.897 10.369 7.004 1.00 95.50 98 ILE A CA 1
ATOM 745 C C . ILE A 1 98 ? -3.915 11.217 8.284 1.00 95.50 98 ILE A C 1
ATOM 747 O O . ILE A 1 98 ? -4.727 12.142 8.395 1.00 95.50 98 ILE A O 1
ATOM 751 N N . PRO A 1 99 ? -3.060 10.926 9.285 1.00 92.06 99 PRO A N 1
ATOM 752 C CA . PRO A 1 99 ? -3.013 11.669 10.546 1.00 92.06 99 PRO A CA 1
ATOM 753 C C . PRO A 1 99 ? -2.357 13.056 10.444 1.00 92.06 99 PRO A C 1
ATOM 755 O O . PRO A 1 99 ? -2.257 13.745 11.460 1.00 92.06 99 PRO A O 1
ATOM 758 N N . ASN A 1 100 ? -1.906 13.471 9.251 1.00 88.94 100 ASN A N 1
ATOM 759 C CA . ASN A 1 100 ? -1.084 14.670 9.030 1.00 88.94 100 ASN A CA 1
ATOM 760 C C . ASN A 1 100 ? 0.215 14.655 9.870 1.00 88.94 100 ASN A C 1
ATOM 762 O O . ASN A 1 100 ? 0.657 15.675 10.402 1.00 88.94 100 ASN A O 1
ATOM 766 N N . HIS A 1 101 ? 0.807 13.465 10.006 1.00 87.12 101 HIS A N 1
ATOM 767 C CA . HIS A 1 101 ? 2.038 13.182 10.740 1.00 87.12 101 HIS A CA 1
ATOM 768 C C . HIS A 1 101 ? 2.754 12.010 10.058 1.00 87.12 101 HIS A C 1
ATOM 770 O O . HIS A 1 101 ? 2.084 11.091 9.592 1.00 87.12 101 HIS A O 1
ATOM 776 N N . ARG A 1 102 ? 4.093 12.008 10.031 1.00 88.62 102 ARG A N 1
ATOM 777 C CA . ARG A 1 102 ? 4.869 10.875 9.500 1.00 88.62 102 ARG A CA 1
ATOM 778 C C . ARG A 1 102 ? 4.588 9.622 10.342 1.00 88.62 102 ARG A C 1
ATOM 780 O O . ARG A 1 102 ? 4.594 9.702 11.572 1.00 88.62 102 ARG A O 1
ATOM 787 N N . VAL A 1 103 ? 4.281 8.507 9.692 1.00 91.69 103 VAL A N 1
ATOM 788 C CA . VAL A 1 103 ? 3.899 7.238 10.332 1.00 91.69 103 VAL A CA 1
ATOM 789 C C . VAL A 1 103 ? 5.138 6.370 10.536 1.00 91.69 103 VAL A C 1
ATOM 791 O O . VAL A 1 103 ? 5.360 5.867 11.638 1.00 91.69 103 VAL A O 1
ATOM 794 N N . LEU A 1 104 ? 5.978 6.271 9.503 1.00 90.88 104 LEU A N 1
ATOM 795 C CA . LEU A 1 104 ? 7.298 5.644 9.567 1.00 90.88 104 LEU A CA 1
ATOM 796 C C . LEU A 1 104 ? 8.403 6.688 9.850 1.00 90.88 104 LEU A C 1
ATOM 798 O O . LEU A 1 104 ? 8.242 7.859 9.479 1.00 90.88 104 LEU A O 1
ATOM 802 N N . PRO A 1 105 ? 9.530 6.303 10.480 1.00 86.75 105 PRO A N 1
ATOM 803 C CA . PRO A 1 105 ? 10.724 7.150 10.611 1.00 86.75 105 PRO A CA 1
ATOM 804 C C . PRO A 1 105 ? 11.359 7.546 9.261 1.00 86.75 105 PRO A C 1
ATOM 806 O O . PRO A 1 105 ? 11.121 6.898 8.242 1.00 86.75 105 PRO A O 1
ATOM 809 N N . GLU A 1 106 ? 12.151 8.625 9.229 1.00 82.75 106 GLU A N 1
ATOM 810 C CA . GLU A 1 106 ? 12.886 9.060 8.015 1.00 82.75 106 GLU A CA 1
ATOM 811 C C . GLU A 1 106 ? 14.084 8.159 7.683 1.00 82.75 106 GLU A C 1
ATOM 813 O O . GLU A 1 106 ? 14.518 8.108 6.539 1.00 82.75 106 GLU A O 1
ATOM 818 N N . ASP A 1 107 ? 14.563 7.437 8.689 1.00 83.69 107 ASP A N 1
ATOM 819 C CA . ASP A 1 107 ? 15.662 6.477 8.722 1.00 83.69 107 ASP A CA 1
ATOM 820 C C . ASP A 1 107 ? 15.184 5.008 8.677 1.00 83.69 107 ASP A C 1
ATOM 822 O O . ASP A 1 107 ? 15.945 4.091 8.979 1.00 83.69 107 ASP A O 1
ATOM 826 N N . PHE A 1 108 ? 13.920 4.768 8.310 1.00 84.81 108 PHE A N 1
ATOM 827 C CA . PHE A 1 108 ? 13.377 3.418 8.124 1.00 84.81 108 PHE A CA 1
ATOM 828 C C . PHE A 1 108 ? 13.897 2.795 6.805 1.00 84.81 108 PHE A C 1
ATOM 830 O O . PHE A 1 108 ? 13.978 3.518 5.811 1.00 84.81 108 PHE A O 1
ATOM 837 N N . PRO A 1 109 ? 14.246 1.490 6.757 1.00 82.50 109 PRO A N 1
ATOM 838 C CA . PRO A 1 109 ? 14.903 0.875 5.589 1.00 82.50 109 PRO A CA 1
ATOM 839 C C . PRO A 1 109 ? 13.997 0.711 4.354 1.00 82.50 109 PRO A C 1
ATOM 841 O O . PRO A 1 109 ? 14.496 0.476 3.254 1.00 82.50 109 PRO A O 1
ATOM 844 N N . SER A 1 110 ? 12.682 0.860 4.526 1.00 85.69 110 SER A N 1
ATOM 845 C CA . SER A 1 110 ? 11.658 0.765 3.483 1.00 85.69 110 SER A CA 1
ATOM 846 C C . SER A 1 110 ? 10.706 1.974 3.508 1.00 85.69 110 SER A C 1
ATOM 848 O O . SER A 1 110 ? 10.613 2.707 4.497 1.00 85.69 110 SER A O 1
ATOM 850 N N . THR A 1 111 ? 9.935 2.183 2.435 1.00 87.06 111 THR A N 1
ATOM 851 C CA . THR A 1 111 ? 8.858 3.199 2.401 1.00 87.06 111 THR A CA 1
ATOM 852 C C . THR A 1 111 ? 7.568 2.745 3.090 1.00 87.06 111 THR A C 1
ATOM 854 O O . THR A 1 111 ? 6.693 3.576 3.355 1.00 87.06 111 THR A O 1
ATOM 857 N N . PHE A 1 112 ? 7.435 1.440 3.348 1.00 92.44 112 PHE A N 1
ATOM 858 C CA . PHE A 1 112 ? 6.219 0.802 3.839 1.00 92.44 112 PHE A CA 1
ATOM 859 C C . PHE A 1 112 ? 6.495 -0.280 4.889 1.00 92.44 112 PHE A C 1
ATOM 861 O O . PHE A 1 112 ? 7.559 -0.893 4.914 1.00 92.44 112 PHE A O 1
ATOM 868 N N . LEU A 1 113 ? 5.497 -0.567 5.725 1.00 92.81 113 LEU A N 1
ATOM 869 C CA . LEU A 1 113 ? 5.516 -1.693 6.658 1.00 92.81 113 LEU A CA 1
ATOM 870 C C . LEU A 1 113 ? 4.131 -2.332 6.748 1.00 92.81 113 LEU A C 1
ATOM 872 O O . LEU A 1 113 ? 3.131 -1.640 6.937 1.00 92.81 113 LEU A O 1
ATOM 876 N N . GLU A 1 114 ? 4.061 -3.655 6.627 1.00 93.25 114 GLU A N 1
ATOM 877 C CA . GLU A 1 114 ? 2.799 -4.389 6.553 1.00 93.25 114 GLU A CA 1
ATOM 878 C C . GLU A 1 114 ? 2.689 -5.452 7.650 1.00 93.25 114 GLU A C 1
ATOM 880 O O . GLU A 1 114 ? 3.548 -6.318 7.793 1.00 93.25 114 GLU A O 1
ATOM 885 N N . TYR A 1 115 ? 1.584 -5.418 8.393 1.00 94.12 115 TYR A N 1
ATOM 886 C CA . TYR A 1 115 ? 1.260 -6.394 9.424 1.00 94.12 115 TYR A CA 1
ATOM 887 C C . TYR A 1 115 ? 0.041 -7.220 9.012 1.00 94.12 115 TYR A C 1
ATOM 889 O O . TYR A 1 115 ? -1.065 -6.693 8.858 1.00 94.12 115 TYR A O 1
ATOM 897 N N . MET A 1 116 ? 0.244 -8.534 8.888 1.00 90.62 116 MET A N 1
ATOM 898 C CA . MET A 1 116 ? -0.781 -9.514 8.494 1.00 90.62 116 MET A CA 1
ATOM 899 C C . MET A 1 116 ? -1.285 -10.391 9.645 1.00 90.62 116 MET A C 1
ATOM 901 O O . MET A 1 116 ? -2.169 -11.222 9.457 1.00 90.62 116 MET A O 1
ATOM 905 N N . SER A 1 117 ? -0.747 -10.221 10.856 1.00 91.81 117 SER A N 1
ATOM 906 C CA . SER A 1 117 ? -1.275 -10.883 12.053 1.00 91.81 117 SER A CA 1
ATOM 907 C C . SER A 1 117 ? -0.990 -10.096 13.340 1.00 91.81 117 SER A C 1
ATOM 909 O O . SER A 1 117 ? 0.052 -9.438 13.426 1.00 91.81 117 SER A O 1
ATOM 911 N N . PRO A 1 118 ? -1.797 -10.267 14.406 1.00 92.81 118 PRO A N 1
ATOM 912 C CA . PRO A 1 118 ? -1.491 -9.732 15.740 1.00 92.81 118 PRO A CA 1
ATOM 913 C C . PRO A 1 118 ? -0.166 -10.244 16.341 1.00 92.81 118 PRO A C 1
ATOM 915 O O . PRO A 1 118 ? 0.337 -9.694 17.318 1.00 92.81 118 PRO A O 1
ATOM 918 N N . ARG A 1 119 ? 0.419 -11.315 15.779 1.00 91.06 119 ARG A N 1
ATOM 919 C CA . ARG A 1 119 ? 1.764 -11.785 16.143 1.00 91.06 119 ARG A CA 1
ATOM 920 C C . ARG A 1 119 ? 2.848 -10.921 15.495 1.00 91.06 119 ARG A C 1
ATOM 922 O O . ARG A 1 119 ? 3.810 -10.568 16.171 1.00 91.06 119 ARG A O 1
ATOM 929 N N . SER A 1 120 ? 2.683 -10.559 14.219 1.00 89.19 120 SER A N 1
ATOM 930 C CA . SER A 1 120 ? 3.655 -9.736 13.478 1.00 89.19 120 SER A CA 1
ATOM 931 C C . SER A 1 120 ? 3.856 -8.348 14.099 1.00 89.19 120 SER A C 1
ATOM 933 O O . SER A 1 120 ? 4.977 -7.858 14.142 1.00 89.19 120 SER A O 1
ATOM 935 N N . THR A 1 121 ? 2.820 -7.758 14.707 1.00 90.94 121 THR A N 1
ATOM 936 C CA . THR A 1 121 ? 2.909 -6.442 15.373 1.00 90.94 121 THR A CA 1
ATOM 937 C C . THR A 1 121 ? 3.770 -6.427 16.639 1.00 90.94 121 THR A C 1
ATOM 939 O O . THR A 1 121 ? 4.082 -5.353 17.150 1.00 90.94 121 THR A O 1
ATOM 942 N N . LEU A 1 122 ? 4.125 -7.600 17.175 1.00 89.94 122 LEU A N 1
ATOM 943 C CA . LEU A 1 122 ? 4.932 -7.774 18.389 1.00 89.94 122 LEU A CA 1
ATOM 944 C C . LEU A 1 122 ? 6.289 -8.443 18.113 1.00 89.94 122 LEU A C 1
ATOM 946 O O . LEU A 1 122 ? 7.088 -8.598 19.037 1.00 89.94 122 LEU A O 1
ATOM 950 N N . ALA A 1 123 ? 6.543 -8.867 16.875 1.00 85.69 123 ALA A N 1
ATOM 951 C CA . ALA A 1 123 ? 7.773 -9.544 16.490 1.00 85.69 123 ALA A CA 1
ATOM 952 C C . ALA A 1 123 ? 8.883 -8.533 16.131 1.00 85.69 123 ALA A C 1
ATOM 954 O O . ALA A 1 123 ? 8.595 -7.498 15.525 1.00 85.69 123 ALA A O 1
ATOM 955 N N . PRO A 1 124 ? 10.159 -8.827 16.445 1.00 81.31 124 PRO A N 1
ATOM 956 C CA . PRO A 1 124 ? 11.293 -8.232 15.741 1.00 81.31 124 PRO A CA 1
ATOM 957 C C . PRO A 1 124 ? 11.209 -8.511 14.225 1.00 81.31 124 PRO A C 1
ATOM 959 O O . PRO A 1 124 ? 10.608 -9.516 13.840 1.00 81.31 124 PRO A O 1
ATOM 962 N N . PRO A 1 125 ? 11.813 -7.667 13.366 1.00 83.06 125 PRO A N 1
ATOM 963 C CA . PRO A 1 125 ? 12.624 -6.491 13.707 1.00 83.06 125 PRO A CA 1
ATOM 964 C C . PRO A 1 125 ? 11.815 -5.222 14.042 1.00 83.06 125 PRO A C 1
ATOM 966 O O . PRO A 1 125 ? 12.376 -4.283 14.611 1.00 83.06 125 PRO A O 1
ATOM 969 N N . HIS A 1 126 ? 10.516 -5.177 13.720 1.00 88.31 126 HIS A N 1
ATOM 970 C CA . HIS A 1 126 ? 9.718 -3.941 13.729 1.00 88.31 126 HIS A CA 1
ATOM 971 C C . HIS A 1 126 ? 8.400 -4.043 14.528 1.00 88.31 126 HIS A C 1
ATOM 973 O O . HIS A 1 126 ? 7.316 -3.948 13.944 1.00 88.31 126 HIS A O 1
ATOM 979 N N . PRO A 1 127 ? 8.431 -4.209 15.863 1.00 90.62 127 PRO A N 1
ATOM 980 C CA . PRO A 1 127 ? 7.217 -4.169 16.676 1.00 90.62 127 PRO A CA 1
ATOM 981 C C . PRO A 1 127 ? 6.554 -2.775 16.676 1.00 90.62 127 PRO A C 1
ATOM 983 O O . PRO A 1 127 ? 7.227 -1.744 16.766 1.00 90.62 127 PRO A O 1
ATOM 986 N N . SER A 1 128 ? 5.216 -2.741 16.634 1.00 93.81 128 SER A N 1
ATOM 987 C CA . SER A 1 128 ? 4.394 -1.519 16.662 1.00 93.81 128 SER A CA 1
ATOM 988 C C . SER A 1 128 ? 3.286 -1.615 17.722 1.00 93.81 128 SER A C 1
ATOM 990 O O . SER A 1 128 ? 2.304 -2.344 17.534 1.00 93.81 128 SER A O 1
ATOM 992 N N . PRO A 1 129 ? 3.372 -0.827 18.814 1.00 93.31 129 PRO A N 1
ATOM 993 C CA . PRO A 1 129 ? 2.306 -0.729 19.809 1.00 93.31 129 PRO A CA 1
ATOM 994 C C . PRO A 1 129 ? 0.988 -0.197 19.237 1.00 93.31 129 PRO A C 1
ATOM 996 O O . PRO A 1 129 ? -0.075 -0.565 19.732 1.00 93.31 129 PRO A O 1
ATOM 999 N N . LEU A 1 130 ? 1.029 0.655 18.203 1.00 94.81 130 LEU A N 1
ATOM 1000 C CA . LEU A 1 130 ? -0.181 1.132 17.530 1.00 94.81 130 LEU A CA 1
ATOM 1001 C C . LEU A 1 130 ? -0.825 0.019 16.693 1.00 94.81 130 LEU A C 1
ATOM 1003 O O . LEU A 1 130 ? -2.027 -0.194 16.822 1.00 94.81 130 LEU A O 1
ATOM 1007 N N . ALA A 1 131 ? -0.051 -0.738 15.907 1.00 95.50 131 ALA A N 1
ATOM 1008 C CA . ALA A 1 131 ? -0.601 -1.813 15.082 1.00 95.50 131 ALA A CA 1
ATOM 1009 C C . ALA A 1 131 ? -1.226 -2.912 15.953 1.00 95.50 131 ALA A C 1
ATOM 1011 O O . ALA A 1 131 ? -2.331 -3.362 15.665 1.00 95.50 131 ALA A O 1
ATOM 1012 N N . ALA A 1 132 ? -0.579 -3.269 17.069 1.00 94.75 132 ALA A N 1
ATOM 1013 C CA . ALA A 1 132 ? -1.119 -4.228 18.032 1.00 94.75 132 ALA A CA 1
ATOM 1014 C C . ALA A 1 132 ? -2.491 -3.797 18.594 1.00 94.75 132 ALA A C 1
ATOM 1016 O O . ALA A 1 132 ? -3.376 -4.633 18.743 1.00 94.75 132 ALA A O 1
ATOM 1017 N N . LYS A 1 133 ? -2.697 -2.496 18.855 1.00 95.50 133 LYS A N 1
ATOM 1018 C CA . LYS A 1 133 ? -3.995 -1.949 19.297 1.00 95.50 133 LYS A CA 1
ATOM 1019 C C . LYS A 1 133 ? -5.021 -1.890 18.164 1.00 95.50 133 LYS A C 1
ATOM 1021 O O . LYS A 1 133 ? -6.201 -2.096 18.409 1.00 95.50 133 LYS A O 1
ATOM 1026 N N . LEU A 1 134 ? -4.592 -1.604 16.933 1.00 96.19 134 LEU A N 1
ATOM 1027 C CA . LEU A 1 134 ? -5.473 -1.587 15.760 1.00 96.19 134 LEU A CA 1
ATOM 1028 C C . LEU A 1 134 ? -5.980 -2.996 15.401 1.00 96.19 134 LEU A C 1
ATOM 1030 O O . LEU A 1 134 ? -7.111 -3.122 14.951 1.00 96.19 134 LEU A O 1
ATOM 1034 N N . PHE A 1 135 ? -5.191 -4.043 15.657 1.00 95.62 135 PHE A N 1
ATOM 1035 C CA . PHE A 1 135 ? -5.608 -5.447 15.526 1.00 95.62 135 PHE A CA 1
ATOM 1036 C C . PHE A 1 135 ? -6.542 -5.949 16.646 1.00 95.62 135 PHE A C 1
ATOM 1038 O O . PHE A 1 135 ? -7.135 -7.013 16.492 1.00 95.62 135 PHE A O 1
ATOM 1045 N N . ASP A 1 136 ? -6.679 -5.211 17.753 1.00 95.06 136 ASP A N 1
ATOM 1046 C CA . ASP A 1 136 ? -7.633 -5.510 18.839 1.00 95.06 136 ASP A CA 1
ATOM 1047 C C . ASP A 1 136 ? -9.063 -5.028 18.493 1.00 95.06 136 ASP A C 1
ATOM 1049 O O . ASP A 1 136 ? -10.034 -5.409 19.144 1.00 95.06 136 ASP A O 1
ATOM 1053 N N . VAL A 1 137 ? -9.209 -4.208 17.438 1.00 95.50 137 VAL A N 1
ATOM 1054 C CA . VAL A 1 137 ? -10.502 -3.734 16.914 1.00 95.50 137 VAL A CA 1
ATOM 1055 C C . VAL A 1 137 ? -11.180 -4.842 16.102 1.00 95.50 137 VAL A C 1
ATOM 1057 O O . VAL A 1 137 ? -10.622 -5.357 15.129 1.00 95.50 137 VAL A O 1
ATOM 1060 N N . GLU A 1 138 ? -12.417 -5.185 16.469 1.00 93.56 138 GLU A N 1
ATOM 1061 C CA . GLU A 1 138 ? -13.166 -6.279 15.844 1.00 93.56 138 GLU A CA 1
ATOM 1062 C C . GLU A 1 138 ? -13.351 -6.060 14.329 1.00 93.56 138 GLU A C 1
ATOM 1064 O O . GLU A 1 138 ? -13.860 -5.033 13.872 1.00 93.56 138 GLU A O 1
ATOM 1069 N N . GLY A 1 139 ? -12.937 -7.055 13.540 1.00 93.25 139 GLY A N 1
ATOM 1070 C CA . GLY A 1 139 ? -13.033 -7.040 12.080 1.00 93.25 139 GLY A CA 1
ATOM 1071 C C . GLY A 1 139 ? -11.815 -6.484 11.337 1.00 93.25 139 GLY A C 1
ATOM 1072 O O . GLY A 1 139 ? -11.842 -6.491 10.110 1.00 93.25 139 GLY A O 1
ATOM 1073 N N . VAL A 1 140 ? -10.749 -6.031 12.008 1.00 96.12 140 VAL A N 1
ATOM 1074 C CA . VAL A 1 140 ? -9.486 -5.661 11.335 1.00 96.12 140 VAL A CA 1
ATOM 1075 C C . VAL A 1 140 ? -8.717 -6.916 10.904 1.00 96.12 140 VAL A C 1
ATOM 1077 O O . VAL A 1 140 ? -8.484 -7.820 11.703 1.00 96.12 140 VAL A O 1
ATOM 1080 N N . THR A 1 141 ? -8.318 -6.978 9.629 1.00 94.19 141 THR A N 1
ATOM 1081 C CA . THR A 1 141 ? -7.602 -8.123 9.032 1.00 94.19 141 THR A CA 1
ATOM 1082 C C . THR A 1 141 ? -6.145 -7.817 8.702 1.00 94.19 141 THR A C 1
ATOM 1084 O O . THR A 1 141 ? -5.310 -8.714 8.796 1.00 94.19 141 THR A O 1
ATOM 1087 N N . SER A 1 142 ? -5.814 -6.570 8.351 1.00 95.12 142 SER A N 1
ATOM 1088 C CA . SER A 1 142 ? -4.424 -6.126 8.214 1.00 95.12 142 SER A CA 1
ATOM 1089 C C . SER A 1 142 ? -4.247 -4.639 8.502 1.00 95.12 142 SER A C 1
ATOM 1091 O O . SER A 1 142 ? -5.169 -3.834 8.335 1.00 95.12 142 SER A O 1
ATOM 1093 N N . VAL A 1 143 ? -3.032 -4.278 8.916 1.00 96.69 143 VAL A N 1
ATOM 1094 C CA . VAL A 1 143 ? -2.606 -2.893 9.147 1.00 96.69 143 VAL A CA 1
ATOM 1095 C C . VAL A 1 143 ? -1.364 -2.637 8.304 1.00 96.69 143 VAL A C 1
ATOM 1097 O O . VAL A 1 143 ? -0.359 -3.328 8.447 1.00 96.69 143 VAL A O 1
ATOM 1100 N N . PHE A 1 144 ? -1.442 -1.645 7.427 1.00 96.38 144 PHE A N 1
ATOM 1101 C CA . PHE A 1 144 ? -0.376 -1.237 6.523 1.00 96.38 144 PHE A CA 1
ATOM 1102 C C . PHE A 1 144 ? 0.009 0.218 6.815 1.00 96.38 144 PHE A C 1
ATOM 1104 O O . PHE A 1 144 ? -0.856 1.088 6.934 1.00 96.38 144 PHE A O 1
ATOM 1111 N N . TYR A 1 145 ? 1.303 0.492 6.926 1.00 96.12 145 TYR A N 1
ATOM 1112 C CA . TYR A 1 145 ? 1.868 1.827 7.089 1.00 96.12 145 TYR A CA 1
ATOM 1113 C C . TYR A 1 145 ? 2.607 2.227 5.814 1.00 96.12 145 TYR A C 1
ATOM 1115 O O . TYR A 1 145 ? 3.499 1.506 5.378 1.00 96.12 145 TYR A O 1
ATOM 1123 N N . GLY A 1 146 ? 2.267 3.389 5.257 1.00 94.38 146 GLY A N 1
ATOM 1124 C CA . GLY A 1 146 ? 3.138 4.125 4.340 1.00 94.38 146 GLY A CA 1
ATOM 1125 C C . GLY A 1 146 ? 3.930 5.200 5.091 1.00 94.38 146 GLY A C 1
ATOM 1126 O O . GLY A 1 146 ? 3.890 5.278 6.321 1.00 94.38 146 GLY A O 1
ATOM 1127 N N . ALA A 1 147 ? 4.607 6.087 4.361 1.00 92.19 147 ALA A N 1
ATOM 1128 C CA . ALA A 1 147 ? 5.410 7.156 4.959 1.00 92.19 147 ALA A CA 1
ATOM 1129 C C . ALA A 1 147 ? 4.601 8.095 5.884 1.00 92.19 147 ALA A C 1
ATOM 1131 O O . ALA A 1 147 ? 5.052 8.408 6.987 1.00 92.19 147 ALA A O 1
ATOM 1132 N N . ASP A 1 148 ? 3.407 8.531 5.473 1.00 92.94 148 ASP A N 1
ATOM 1133 C CA . ASP A 1 148 ? 2.561 9.511 6.181 1.00 92.94 148 ASP A CA 1
ATOM 1134 C C . ASP A 1 148 ? 1.084 9.087 6.338 1.00 92.94 148 ASP A C 1
ATOM 1136 O O . ASP A 1 148 ? 0.265 9.859 6.846 1.00 92.94 148 ASP A O 1
ATOM 1140 N N . PHE A 1 149 ? 0.745 7.851 5.959 1.00 95.44 149 PHE A N 1
ATOM 1141 C CA . PHE A 1 149 ? -0.608 7.296 6.040 1.00 95.44 149 PHE A CA 1
ATOM 1142 C C . PHE A 1 149 ? -0.641 5.879 6.629 1.00 95.44 149 PHE A C 1
ATOM 1144 O O . PHE A 1 149 ? 0.338 5.136 6.600 1.00 95.44 149 PHE A O 1
ATOM 1151 N N . ILE A 1 150 ? -1.808 5.503 7.152 1.00 96.94 150 ILE A N 1
ATOM 1152 C CA . ILE A 1 150 ? -2.130 4.159 7.637 1.00 96.94 150 ILE A CA 1
ATOM 1153 C C . ILE A 1 150 ? -3.295 3.638 6.796 1.00 96.94 150 ILE A C 1
ATOM 1155 O O . ILE A 1 150 ? -4.375 4.225 6.821 1.00 96.94 150 ILE A O 1
ATOM 1159 N N . THR A 1 151 ? -3.111 2.534 6.081 1.00 97.38 151 THR A N 1
ATOM 1160 C CA . THR A 1 151 ? -4.216 1.788 5.470 1.00 97.38 151 THR A CA 1
ATOM 1161 C C . THR A 1 151 ? -4.613 0.654 6.401 1.00 97.38 151 THR A C 1
ATOM 1163 O O . THR A 1 151 ? -3.768 -0.093 6.888 1.00 97.38 151 THR A O 1
ATOM 1166 N N . ILE A 1 152 ? -5.911 0.504 6.642 1.00 97.25 152 ILE A N 1
ATOM 1167 C CA . ILE A 1 152 ? -6.457 -0.637 7.378 1.00 97.25 152 ILE A CA 1
ATOM 1168 C C . ILE A 1 152 ? -7.333 -1.438 6.429 1.00 97.25 152 ILE A C 1
ATOM 1170 O O . ILE A 1 152 ? -8.190 -0.860 5.758 1.00 97.25 152 ILE A O 1
ATOM 1174 N N . THR A 1 153 ? -7.136 -2.754 6.413 1.00 96.06 153 THR A N 1
ATOM 1175 C CA . THR A 1 153 ? -8.048 -3.700 5.764 1.00 96.06 153 THR A CA 1
ATOM 1176 C C . THR A 1 153 ? -8.944 -4.324 6.826 1.00 96.06 153 THR A C 1
ATOM 1178 O O . THR A 1 153 ? -8.479 -4.672 7.914 1.00 96.06 153 THR A O 1
ATOM 1181 N N . LYS A 1 154 ? -10.232 -4.469 6.517 1.00 95.12 154 LYS A N 1
ATOM 1182 C CA . LYS A 1 154 ? -11.223 -5.153 7.356 1.00 95.12 154 LYS A CA 1
ATOM 1183 C C . LYS A 1 154 ? -11.688 -6.469 6.726 1.00 95.12 154 LYS A C 1
ATOM 1185 O O . LYS A 1 154 ? -11.404 -6.751 5.564 1.00 95.12 154 LYS A O 1
ATOM 1190 N N . SER A 1 155 ? -12.457 -7.262 7.462 1.00 93.94 155 SER A N 1
ATOM 1191 C CA . SER A 1 155 ? -13.241 -8.362 6.899 1.00 93.94 155 SER A CA 1
ATOM 1192 C C . SER A 1 155 ? -14.462 -7.829 6.131 1.00 93.94 155 SER A C 1
ATOM 1194 O O . SER A 1 155 ? -15.023 -6.780 6.465 1.00 93.94 155 SER A O 1
ATOM 1196 N N . GLY A 1 156 ? -14.882 -8.531 5.073 1.00 90.00 156 GLY A N 1
ATOM 1197 C CA . GLY A 1 156 ? -15.954 -8.081 4.168 1.00 90.00 156 GLY A CA 1
ATOM 1198 C C . GLY A 1 156 ? -17.354 -7.999 4.799 1.00 90.00 156 GLY A C 1
ATOM 1199 O O . GLY A 1 156 ? -18.229 -7.309 4.283 1.00 90.00 156 GLY A O 1
ATOM 1200 N N . ASP A 1 157 ? -17.567 -8.664 5.934 1.00 90.94 157 ASP A N 1
ATOM 1201 C CA . ASP A 1 157 ? -18.826 -8.716 6.683 1.00 90.94 157 ASP A CA 1
ATOM 1202 C C . ASP A 1 157 ? -19.015 -7.557 7.683 1.00 90.94 157 ASP A C 1
ATOM 1204 O O . ASP A 1 157 ? -20.154 -7.204 8.003 1.00 90.94 157 ASP A O 1
ATOM 1208 N N . VAL A 1 158 ? -17.932 -6.920 8.141 1.00 93.75 158 VAL A N 1
ATOM 1209 C CA . VAL A 1 158 ? -17.987 -5.805 9.103 1.00 93.75 158 VAL A CA 1
ATOM 1210 C C . VAL A 1 158 ? -18.164 -4.455 8.392 1.00 93.75 158 VAL A C 1
ATOM 1212 O O . VAL A 1 158 ? -17.693 -4.233 7.276 1.00 93.75 158 VAL A O 1
ATOM 1215 N N . ASN A 1 159 ? -18.866 -3.516 9.033 1.00 94.31 159 ASN A N 1
ATOM 1216 C CA . ASN A 1 159 ? -19.139 -2.181 8.495 1.00 94.31 159 ASN A CA 1
ATOM 1217 C C . ASN A 1 159 ? -18.169 -1.130 9.070 1.00 94.31 159 ASN A C 1
ATOM 1219 O O . ASN A 1 159 ? -18.027 -0.998 10.288 1.00 94.31 159 ASN A O 1
ATOM 1223 N N . TRP A 1 160 ? -17.580 -0.313 8.188 1.00 95.38 160 TRP A N 1
ATOM 1224 C CA . TRP A 1 160 ? -16.716 0.825 8.529 1.00 95.38 160 TRP A CA 1
ATOM 1225 C C . TRP A 1 160 ? -17.298 1.785 9.578 1.00 95.38 160 TRP A C 1
ATOM 1227 O O . TRP A 1 160 ? -16.532 2.431 10.288 1.00 95.38 160 TRP A O 1
ATOM 1237 N N . ALA A 1 161 ? -18.625 1.870 9.720 1.00 94.62 161 ALA A N 1
ATOM 1238 C CA . ALA A 1 161 ? -19.285 2.669 10.753 1.00 94.62 161 ALA A CA 1
ATOM 1239 C C . ALA A 1 161 ? -18.906 2.277 12.200 1.00 94.62 161 ALA A C 1
ATOM 1241 O O . ALA A 1 161 ? -18.991 3.130 13.082 1.00 94.62 161 ALA A O 1
ATOM 1242 N N . HIS A 1 162 ? -18.480 1.029 12.437 1.00 92.62 162 HIS A N 1
ATOM 1243 C CA . HIS A 1 162 ? -18.051 0.536 13.754 1.00 92.62 162 HIS A CA 1
ATOM 1244 C C . HIS A 1 162 ? -16.530 0.627 13.942 1.00 92.62 162 HIS A C 1
ATOM 1246 O O . HIS A 1 162 ? -16.075 1.167 14.943 1.00 92.62 162 HIS A O 1
ATOM 1252 N N . ILE A 1 163 ? -15.749 0.206 12.941 1.00 94.94 163 ILE A N 1
ATOM 1253 C CA . ILE A 1 163 ? -14.275 0.234 12.991 1.00 94.94 163 ILE A CA 1
ATOM 1254 C C . ILE A 1 163 ? -13.738 1.678 13.034 1.00 94.94 163 ILE A C 1
ATOM 1256 O O . ILE A 1 163 ? -12.812 1.995 13.783 1.00 94.94 163 ILE A O 1
ATOM 1260 N N . LYS A 1 164 ? -14.309 2.591 12.234 1.00 94.88 164 LYS A N 1
ATOM 1261 C CA . LYS A 1 164 ? -13.741 3.932 12.016 1.00 94.88 164 LYS A CA 1
ATOM 1262 C C . LYS A 1 164 ? -13.641 4.790 13.293 1.00 94.88 164 LYS A C 1
ATOM 1264 O O . LYS A 1 164 ? -12.581 5.387 13.476 1.00 94.88 164 LYS A O 1
ATOM 1269 N N . PRO A 1 165 ? -14.655 4.881 14.179 1.00 94.94 165 PRO A N 1
ATOM 1270 C CA . PRO A 1 165 ? -14.531 5.621 15.440 1.00 94.94 165 PRO A CA 1
ATOM 1271 C C . PRO A 1 165 ? -13.401 5.122 16.352 1.00 94.94 165 PRO A C 1
ATOM 1273 O O . PRO A 1 165 ? -12.691 5.937 16.943 1.00 94.94 165 PRO A O 1
ATOM 1276 N N . GLU A 1 166 ? -13.207 3.805 16.445 1.00 95.38 166 GLU A N 1
ATOM 1277 C CA . GLU A 1 166 ? -12.202 3.194 17.325 1.00 95.38 166 GLU A CA 1
ATOM 1278 C C . GLU A 1 166 ? -10.787 3.420 16.786 1.00 95.38 166 GLU A C 1
ATOM 1280 O O . GLU A 1 166 ? -9.930 3.945 17.501 1.00 95.38 166 GLU A O 1
ATOM 1285 N N . VAL A 1 167 ? -10.578 3.181 15.487 1.00 96.06 167 VAL A N 1
ATOM 1286 C CA . VAL A 1 167 ? -9.330 3.512 14.780 1.00 96.06 167 VAL A CA 1
ATOM 1287 C C . VAL A 1 167 ? -8.962 4.992 14.941 1.00 96.06 167 VAL A C 1
ATOM 1289 O O . VAL A 1 167 ? -7.817 5.312 15.266 1.00 96.06 167 VAL A O 1
ATOM 1292 N N . PHE A 1 168 ? -9.926 5.909 14.773 1.00 94.69 168 PHE A N 1
ATOM 1293 C CA . PHE A 1 168 ? -9.696 7.344 14.991 1.00 94.69 168 PHE A CA 1
ATOM 1294 C C . PHE A 1 168 ? -9.214 7.635 16.413 1.00 94.69 168 PHE A C 1
ATOM 1296 O O . PHE A 1 168 ? -8.294 8.435 16.588 1.00 94.69 168 PHE A O 1
ATOM 1303 N N . SER A 1 169 ? -9.809 6.995 17.424 1.00 94.12 169 SER A N 1
ATOM 1304 C CA . SER A 1 169 ? -9.400 7.159 18.821 1.00 94.12 169 SER A CA 1
ATOM 1305 C C . SER A 1 169 ? -7.980 6.641 19.058 1.00 94.12 169 SER A C 1
ATOM 1307 O O . SER A 1 169 ? -7.179 7.345 19.672 1.00 94.12 169 SER A O 1
ATOM 1309 N N . LEU A 1 170 ? -7.639 5.458 18.538 1.00 94.81 170 LEU A N 1
ATOM 1310 C CA . LEU A 1 170 ? -6.325 4.832 18.720 1.00 94.81 170 LEU A CA 1
ATOM 1311 C C . LEU A 1 170 ? -5.195 5.631 18.056 1.00 94.81 170 LEU A C 1
ATOM 1313 O O . LEU A 1 170 ? -4.204 5.949 18.717 1.00 94.81 170 LEU A O 1
ATOM 1317 N N . ILE A 1 171 ? -5.366 6.033 16.791 1.00 94.00 171 ILE A N 1
ATOM 1318 C CA . ILE A 1 171 ? -4.384 6.865 16.075 1.00 94.00 171 ILE A CA 1
ATOM 1319 C C . ILE A 1 171 ? -4.252 8.236 16.760 1.00 94.00 171 ILE A C 1
ATOM 1321 O O . ILE A 1 171 ? -3.138 8.697 17.017 1.00 94.00 171 ILE A O 1
ATOM 1325 N N . THR A 1 172 ? -5.373 8.874 17.128 1.00 92.25 172 THR A N 1
ATOM 1326 C CA . THR A 1 172 ? -5.345 10.167 17.840 1.00 92.25 172 THR A CA 1
ATOM 1327 C C . THR A 1 172 ? -4.620 10.040 19.177 1.00 92.25 172 THR A C 1
ATOM 1329 O O . THR A 1 172 ? -3.830 10.919 19.521 1.00 92.25 172 THR A O 1
ATOM 1332 N N . GLN A 1 173 ? -4.849 8.959 19.928 1.00 91.81 173 GLN A N 1
ATOM 1333 C CA . GLN A 1 173 ? -4.196 8.712 21.211 1.00 91.81 173 GLN A CA 1
ATOM 1334 C C . GLN A 1 173 ? -2.683 8.535 21.053 1.00 91.81 173 GLN A C 1
ATOM 1336 O O . GLN A 1 173 ? -1.941 9.231 21.743 1.00 91.81 173 GLN A O 1
ATOM 1341 N N . ALA A 1 174 ? -2.227 7.664 20.147 1.00 90.94 174 ALA A N 1
ATOM 1342 C CA . ALA A 1 174 ? -0.802 7.399 19.939 1.00 90.94 174 ALA A CA 1
ATOM 1343 C C . ALA A 1 174 ? -0.038 8.673 19.533 1.00 90.94 174 ALA A C 1
ATOM 1345 O O . ALA A 1 174 ? 0.930 9.060 20.193 1.00 90.94 174 ALA A O 1
ATOM 1346 N N . VAL A 1 175 ? -0.530 9.399 18.521 1.00 89.00 175 VAL A N 1
ATOM 1347 C CA . VAL A 1 175 ? 0.135 10.616 18.022 1.00 89.00 175 VAL A CA 1
ATOM 1348 C C . VAL A 1 175 ? 0.026 11.782 19.023 1.00 89.00 175 VAL A C 1
ATOM 1350 O O . VAL A 1 175 ? 0.965 12.564 19.155 1.00 89.00 175 VAL A O 1
ATOM 1353 N N . THR A 1 176 ? -1.060 11.889 19.807 1.00 89.31 176 THR A N 1
ATOM 1354 C CA . THR A 1 176 ? -1.170 12.909 20.879 1.00 89.31 176 THR A CA 1
ATOM 1355 C C . THR A 1 176 ? -0.267 12.593 22.076 1.00 89.31 176 THR A C 1
ATOM 1357 O O . THR A 1 176 ? 0.238 13.513 22.720 1.00 89.31 176 THR A O 1
ATOM 1360 N N . ALA A 1 177 ? -0.055 11.310 22.384 1.00 88.12 177 ALA A N 1
ATOM 1361 C CA . ALA A 1 177 ? 0.851 10.867 23.441 1.00 88.12 177 ALA A CA 1
ATOM 1362 C C . ALA A 1 177 ? 2.336 10.996 23.053 1.00 88.12 177 ALA A C 1
ATOM 1364 O O . ALA A 1 177 ? 3.185 11.018 23.943 1.00 88.12 177 ALA A O 1
ATOM 1365 N N . GLY A 1 178 ? 2.646 11.086 21.754 1.00 81.88 178 GLY A N 1
ATOM 1366 C CA . GLY A 1 178 ? 4.014 10.954 21.248 1.00 81.88 178 GLY A CA 1
ATOM 1367 C C . GLY A 1 178 ? 4.538 9.520 21.366 1.00 81.88 178 GLY A C 1
ATOM 1368 O O . GLY A 1 178 ? 5.725 9.319 21.604 1.00 81.88 178 GLY A O 1
ATOM 1369 N N . GLU A 1 179 ? 3.647 8.530 21.262 1.00 81.94 179 GLU A N 1
ATOM 1370 C CA . GLU A 1 179 ? 4.005 7.113 21.288 1.00 81.94 179 GLU A CA 1
ATOM 1371 C C . GLU A 1 179 ? 4.737 6.730 19.993 1.00 81.94 179 GLU A C 1
ATOM 1373 O O . GLU A 1 179 ? 4.297 7.070 18.894 1.00 81.94 179 GLU A O 1
ATOM 1378 N N . THR A 1 180 ? 5.857 6.016 20.120 1.00 81.06 180 THR A N 1
ATOM 1379 C CA . THR A 1 180 ? 6.638 5.515 18.984 1.00 81.06 180 THR A CA 1
ATOM 1380 C C . THR A 1 180 ? 5.789 4.550 18.152 1.00 81.06 180 THR A C 1
ATOM 1382 O O . THR A 1 180 ? 5.450 3.463 18.619 1.00 81.06 180 THR A O 1
ATOM 1385 N N . ILE A 1 181 ? 5.425 4.955 16.930 1.00 83.56 181 ILE A N 1
ATOM 1386 C CA . ILE A 1 181 ? 4.488 4.206 16.076 1.00 83.56 181 ILE A CA 1
ATOM 1387 C C . ILE A 1 181 ? 5.096 2.869 15.641 1.00 83.56 181 ILE A C 1
ATOM 1389 O O . ILE A 1 181 ? 4.447 1.838 15.800 1.00 83.56 181 ILE A O 1
ATOM 1393 N N . VAL A 1 182 ? 6.341 2.874 15.160 1.00 83.25 182 VAL A N 1
ATOM 1394 C CA . VAL A 1 182 ? 7.151 1.676 14.895 1.00 83.25 182 VAL A CA 1
ATOM 1395 C C . VAL A 1 182 ? 8.438 1.784 15.696 1.00 83.25 182 VAL A C 1
ATOM 1397 O O . VAL A 1 182 ? 9.148 2.782 15.592 1.00 83.25 182 VAL A O 1
ATOM 1400 N N . SER A 1 183 ? 8.736 0.762 16.492 1.00 80.19 183 SER A N 1
ATOM 1401 C CA . SER A 1 183 ? 10.025 0.618 17.170 1.00 80.19 183 SER A CA 1
ATOM 1402 C C . SER A 1 183 ? 10.922 -0.342 16.395 1.00 80.19 183 SER A C 1
ATOM 1404 O O . SER A 1 183 ? 10.466 -1.402 15.977 1.00 80.19 183 SER A O 1
ATOM 1406 N N . VAL A 1 184 ? 12.198 0.012 16.232 1.00 75.38 184 VAL A N 1
ATOM 1407 C CA . VAL A 1 184 ? 13.230 -0.901 15.722 1.00 75.38 184 VAL A CA 1
ATOM 1408 C C . VAL A 1 184 ? 13.816 -1.665 16.907 1.00 75.38 184 VAL A C 1
ATOM 1410 O O . VAL A 1 184 ? 14.271 -1.061 17.878 1.00 75.38 184 VAL A O 1
ATOM 1413 N N . ALA A 1 185 ? 13.776 -2.994 16.848 1.00 67.75 185 ALA A N 1
ATOM 1414 C CA . ALA A 1 185 ? 14.329 -3.862 17.881 1.00 67.75 185 ALA A CA 1
ATOM 1415 C C . ALA A 1 185 ? 15.815 -4.159 17.602 1.00 67.75 185 ALA A C 1
ATOM 1417 O O . ALA A 1 185 ? 16.154 -5.218 17.075 1.00 67.75 185 ALA A O 1
ATOM 1418 N N . GLU A 1 186 ? 16.705 -3.227 17.959 1.00 46.50 186 GLU A N 1
ATOM 1419 C CA . GLU A 1 186 ? 18.156 -3.462 17.927 1.00 46.50 186 GLU A CA 1
ATOM 1420 C C . GLU A 1 186 ? 18.526 -4.661 18.826 1.00 46.50 186 GLU A C 1
ATOM 1422 O O . GLU A 1 186 ? 18.423 -4.578 20.052 1.00 46.50 186 GLU A O 1
ATOM 1427 N N . GLY A 1 187 ? 18.966 -5.775 18.225 1.00 44.34 187 GLY A N 1
ATOM 1428 C CA . GLY A 1 187 ? 19.459 -6.952 18.959 1.00 44.34 187 GLY A CA 1
ATOM 1429 C C . GLY A 1 187 ? 18.730 -8.283 18.729 1.00 44.34 187 GLY A C 1
ATOM 1430 O O . GLY A 1 187 ? 18.766 -9.128 19.620 1.00 44.34 187 GLY A O 1
ATOM 1431 N N . ALA A 1 188 ? 18.088 -8.495 17.576 1.00 40.53 188 ALA A N 1
ATOM 1432 C CA . ALA A 1 188 ? 17.790 -9.846 17.085 1.00 40.53 188 ALA A CA 1
ATOM 1433 C C . ALA A 1 188 ? 18.979 -10.375 16.256 1.00 40.53 188 ALA A C 1
ATOM 1435 O O . ALA A 1 188 ? 19.541 -9.637 15.447 1.00 40.53 188 ALA A O 1
ATOM 1436 N N . ASP A 1 189 ? 19.389 -11.627 16.475 1.00 38.25 189 ASP A N 1
ATOM 1437 C CA . ASP A 1 189 ? 20.600 -12.194 15.872 1.00 38.25 189 ASP A CA 1
ATOM 1438 C C . ASP A 1 189 ? 20.472 -12.460 14.358 1.00 38.25 189 ASP A C 1
ATOM 1440 O O . ASP A 1 189 ? 19.578 -13.187 13.936 1.00 38.25 189 ASP A O 1
ATOM 1444 N N . ALA A 1 190 ? 21.431 -11.916 13.596 1.00 38.47 190 ALA A N 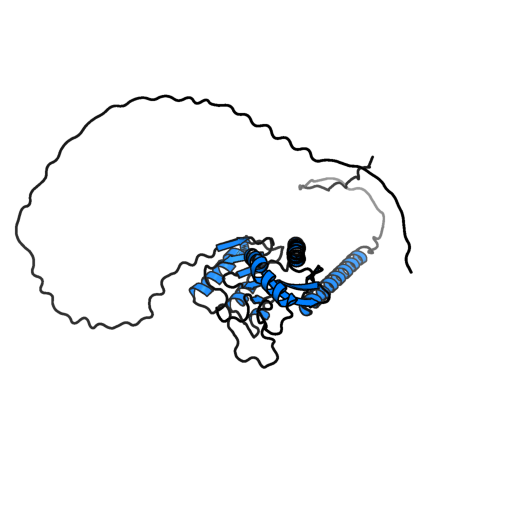1
ATOM 1445 C CA . ALA A 1 190 ? 22.087 -12.381 12.354 1.00 38.47 190 ALA A CA 1
ATOM 1446 C C . ALA A 1 190 ? 21.316 -12.991 11.153 1.00 38.47 190 ALA A C 1
ATOM 1448 O O . ALA A 1 190 ? 21.810 -12.842 10.038 1.00 38.47 190 ALA A O 1
ATOM 1449 N N . ASP A 1 191 ? 20.175 -13.658 11.333 1.00 41.16 191 ASP A N 1
ATOM 1450 C CA . ASP A 1 191 ? 19.499 -14.471 10.304 1.00 41.16 191 ASP A CA 1
ATOM 1451 C C . ASP A 1 191 ? 18.188 -13.840 9.780 1.00 41.16 191 ASP A C 1
ATOM 1453 O O . ASP A 1 191 ? 17.491 -14.435 8.959 1.00 41.16 191 ASP A O 1
ATOM 1457 N N . HIS A 1 192 ? 17.827 -12.640 10.247 1.00 44.91 192 HIS A N 1
ATOM 1458 C CA . HIS A 1 192 ? 16.712 -11.873 9.688 1.00 44.91 192 HIS A CA 1
ATOM 1459 C C . HIS A 1 192 ? 17.196 -10.977 8.546 1.00 44.91 192 HIS A C 1
ATOM 1461 O O . HIS A 1 192 ? 17.953 -10.033 8.774 1.00 44.91 192 HIS A O 1
ATOM 1467 N N . GLU A 1 193 ? 16.708 -11.251 7.335 1.00 45.78 193 GLU A N 1
ATOM 1468 C CA . GLU A 1 193 ? 16.809 -10.332 6.201 1.00 45.78 193 GLU A CA 1
ATOM 1469 C C . GLU A 1 193 ? 16.218 -8.973 6.606 1.00 45.78 193 GLU A C 1
ATOM 1471 O O . GLU A 1 193 ? 15.084 -8.882 7.086 1.00 45.78 193 GLU A O 1
ATOM 1476 N N . VAL A 1 194 ? 17.008 -7.909 6.454 1.00 52.12 194 VAL A N 1
ATOM 1477 C CA . VAL A 1 194 ? 16.489 -6.544 6.538 1.00 52.12 194 VAL A CA 1
ATOM 1478 C C . VAL A 1 194 ? 15.673 -6.336 5.267 1.00 52.12 194 VAL A C 1
ATOM 1480 O O . VAL A 1 194 ? 16.240 -6.418 4.180 1.00 52.12 194 VAL A O 1
ATOM 1483 N N . GLU A 1 195 ? 14.363 -6.086 5.380 1.00 59.34 195 GLU A N 1
ATOM 1484 C CA . GLU A 1 195 ? 13.544 -5.677 4.226 1.00 59.34 195 GLU A CA 1
ATOM 1485 C C . GLU A 1 195 ? 13.920 -4.232 3.837 1.00 59.34 195 GLU A C 1
ATOM 1487 O O . GLU A 1 195 ? 13.225 -3.265 4.149 1.00 59.34 195 GLU A O 1
ATOM 1492 N N . GLU A 1 196 ? 15.083 -4.097 3.195 1.00 68.81 196 GLU A N 1
ATOM 1493 C CA . GLU A 1 196 ? 15.483 -2.917 2.435 1.00 68.81 196 GLU A CA 1
ATOM 1494 C C . GLU A 1 196 ? 14.517 -2.716 1.261 1.00 68.81 196 GLU A C 1
ATOM 1496 O O . GLU A 1 196 ? 13.948 -3.668 0.718 1.00 68.81 196 GLU A O 1
ATOM 1501 N N . ASP A 1 197 ? 14.308 -1.464 0.858 1.00 80.44 197 ASP A N 1
ATOM 1502 C CA . ASP A 1 197 ? 13.389 -1.160 -0.233 1.00 80.44 197 ASP A CA 1
ATOM 1503 C C . ASP A 1 197 ? 13.810 -1.826 -1.556 1.00 80.44 197 ASP A C 1
ATOM 1505 O O . ASP A 1 197 ? 14.793 -1.440 -2.183 1.00 80.44 197 ASP A O 1
ATOM 1509 N N . SER A 1 198 ? 13.010 -2.784 -2.031 1.00 83.56 198 SER A N 1
ATOM 1510 C CA . SER A 1 198 ? 13.229 -3.508 -3.295 1.00 83.56 198 SER A CA 1
ATOM 1511 C C . SER A 1 198 ? 13.378 -2.622 -4.545 1.00 83.56 198 SER A C 1
ATOM 1513 O O . SER A 1 198 ? 13.885 -3.089 -5.567 1.00 83.56 198 SER A O 1
ATOM 1515 N N . LEU A 1 199 ? 12.931 -1.360 -4.490 1.00 83.44 199 LEU A N 1
ATOM 1516 C CA . LEU A 1 199 ? 13.074 -0.382 -5.574 1.00 83.44 199 LEU A CA 1
ATOM 1517 C C . LEU A 1 199 ? 14.313 0.518 -5.429 1.00 83.44 199 LEU A C 1
ATOM 1519 O O . LEU A 1 199 ? 14.596 1.309 -6.330 1.00 83.44 199 LEU A O 1
ATOM 1523 N N . ALA A 1 200 ? 15.085 0.381 -4.346 1.00 82.62 200 ALA A N 1
ATOM 1524 C CA . ALA A 1 200 ? 16.350 1.081 -4.174 1.00 82.62 200 ALA A CA 1
ATOM 1525 C C . ALA A 1 200 ? 17.358 0.691 -5.269 1.00 82.62 200 ALA A C 1
ATOM 1527 O O . ALA A 1 200 ? 17.476 -0.473 -5.668 1.00 82.62 200 ALA A O 1
ATOM 1528 N N . TYR A 1 201 ? 18.097 1.689 -5.747 1.00 79.75 201 TYR A N 1
ATOM 1529 C CA . TYR A 1 201 ? 19.157 1.521 -6.737 1.00 79.75 201 TYR A CA 1
ATOM 1530 C C . TYR A 1 201 ? 20.342 0.747 -6.143 1.00 79.75 201 TYR A C 1
ATOM 1532 O O . TYR A 1 201 ? 20.890 1.163 -5.120 1.00 79.75 201 TYR A O 1
ATOM 1540 N N . ASN A 1 202 ? 20.771 -0.323 -6.813 1.00 82.75 202 ASN A N 1
ATOM 1541 C CA . ASN A 1 202 ? 22.011 -1.036 -6.519 1.00 82.75 202 ASN A CA 1
ATOM 1542 C C . ASN A 1 202 ? 22.991 -0.886 -7.702 1.00 82.75 202 ASN A C 1
ATOM 1544 O O . ASN A 1 202 ? 22.583 -0.899 -8.860 1.00 82.75 202 ASN A O 1
ATOM 1548 N N . GLU A 1 203 ? 24.291 -0.757 -7.423 1.00 80.50 203 GLU A N 1
ATOM 1549 C CA . GLU A 1 203 ? 25.335 -0.712 -8.461 1.00 80.50 203 GLU A CA 1
ATOM 1550 C C . GLU A 1 203 ? 25.517 -2.065 -9.179 1.00 80.50 203 GLU A C 1
ATOM 1552 O O . GLU A 1 203 ? 26.022 -2.085 -10.300 1.00 80.50 203 GLU A O 1
ATOM 1557 N N . ASP A 1 204 ? 25.069 -3.166 -8.562 1.00 84.12 204 ASP A N 1
ATOM 1558 C CA . ASP A 1 204 ? 25.069 -4.521 -9.133 1.00 84.12 204 ASP A CA 1
ATOM 1559 C C . ASP A 1 204 ? 23.767 -4.879 -9.906 1.00 84.12 204 ASP A C 1
ATOM 1561 O O . ASP A 1 204 ? 23.627 -6.015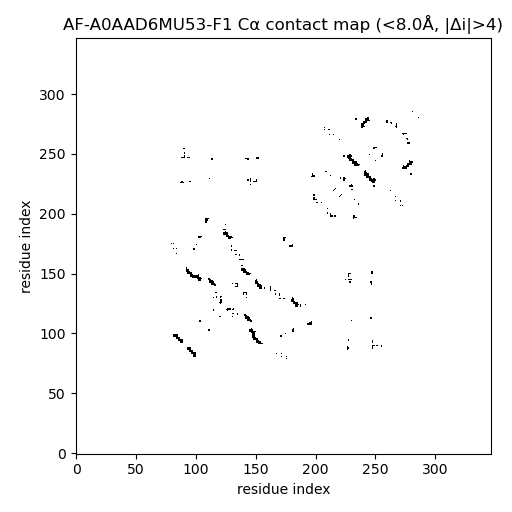 -10.365 1.00 84.12 204 ASP A O 1
ATOM 1565 N N . ASP A 1 205 ? 22.799 -3.958 -10.055 1.00 85.88 205 ASP A N 1
ATOM 1566 C CA . ASP A 1 205 ? 21.585 -4.194 -10.863 1.00 85.88 205 ASP A CA 1
ATOM 1567 C C . ASP A 1 205 ? 21.910 -4.264 -12.375 1.00 85.88 205 ASP A C 1
ATOM 1569 O O . ASP A 1 205 ? 22.611 -3.406 -12.915 1.00 85.88 205 ASP A O 1
ATOM 1573 N N . ASP A 1 206 ? 21.314 -5.219 -13.104 1.00 90.38 206 ASP A N 1
ATOM 1574 C CA . ASP A 1 206 ? 21.300 -5.198 -14.578 1.00 90.38 206 ASP A CA 1
ATOM 1575 C C . ASP A 1 206 ? 20.651 -3.899 -15.103 1.00 90.38 206 ASP A C 1
ATOM 1577 O O . ASP A 1 206 ? 19.653 -3.434 -14.547 1.00 90.38 206 ASP A O 1
ATOM 1581 N N . GLU A 1 207 ? 21.120 -3.356 -16.237 1.00 91.38 207 GLU A N 1
ATOM 1582 C CA . GLU A 1 207 ? 20.587 -2.106 -16.827 1.00 91.38 207 GLU A CA 1
ATOM 1583 C C . GLU A 1 207 ? 19.051 -2.131 -16.992 1.00 91.38 207 GLU A C 1
ATOM 1585 O O . GLU A 1 207 ? 18.365 -1.138 -16.745 1.00 91.38 207 GLU A O 1
ATOM 1590 N N . VAL A 1 208 ? 18.492 -3.294 -17.349 1.00 93.19 208 VAL A N 1
ATOM 1591 C CA . VAL A 1 208 ? 17.041 -3.512 -17.484 1.00 93.19 208 VAL A CA 1
ATOM 1592 C C . VAL A 1 208 ? 16.332 -3.488 -16.125 1.00 93.19 208 VAL A C 1
ATOM 1594 O O . VAL A 1 208 ? 15.254 -2.907 -16.013 1.00 93.19 208 VAL A O 1
ATOM 1597 N N . VAL A 1 209 ? 16.936 -4.059 -15.077 1.00 94.31 209 VAL A N 1
ATOM 1598 C CA . VAL A 1 209 ? 16.402 -4.025 -13.703 1.00 94.31 209 VAL A CA 1
ATOM 1599 C C . VAL A 1 209 ? 16.436 -2.600 -13.152 1.00 94.31 209 VAL A C 1
ATOM 1601 O O . VAL A 1 209 ? 15.444 -2.157 -12.577 1.00 94.31 209 VAL A O 1
ATOM 1604 N N . GLY A 1 210 ? 17.505 -1.842 -13.415 1.00 93.94 210 GLY A N 1
ATOM 1605 C CA . GLY A 1 210 ? 17.583 -0.415 -13.094 1.00 93.94 210 GLY A CA 1
ATOM 1606 C C . GLY A 1 210 ? 16.461 0.403 -13.750 1.00 93.94 210 GLY A C 1
ATOM 1607 O O . GLY A 1 210 ? 15.776 1.166 -13.067 1.00 93.94 21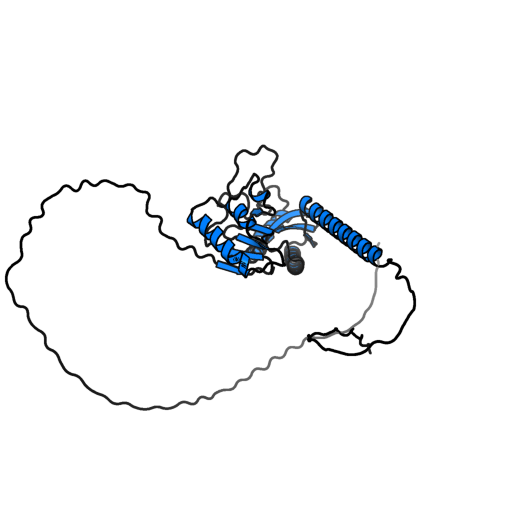0 GLY A O 1
ATOM 1608 N N . MET A 1 211 ? 16.193 0.187 -15.046 1.00 94.00 211 MET A N 1
ATOM 1609 C CA . MET A 1 211 ? 15.065 0.828 -15.746 1.00 94.00 211 MET A CA 1
ATOM 1610 C C . MET A 1 211 ? 13.695 0.410 -15.187 1.00 94.00 211 MET A C 1
ATOM 1612 O O . MET A 1 211 ? 12.795 1.247 -15.085 1.00 94.00 211 MET A O 1
ATOM 1616 N N . ILE A 1 212 ? 13.523 -0.863 -14.802 1.00 95.50 212 ILE A N 1
ATOM 1617 C CA . ILE A 1 212 ? 12.305 -1.349 -14.135 1.00 95.50 212 ILE A CA 1
ATOM 1618 C C . ILE A 1 212 ? 12.116 -0.615 -12.799 1.00 95.50 212 ILE A C 1
ATOM 1620 O O . ILE A 1 212 ? 11.043 -0.053 -12.573 1.00 95.50 212 ILE A O 1
ATOM 1624 N N . LYS A 1 213 ? 13.148 -0.553 -11.945 1.00 95.25 213 LYS A N 1
ATOM 1625 C CA . LYS A 1 213 ? 13.109 0.151 -10.652 1.00 95.25 213 LYS A CA 1
ATOM 1626 C C . LYS A 1 213 ? 12.777 1.638 -10.816 1.00 95.25 213 LYS A C 1
ATOM 1628 O O . LYS A 1 213 ? 11.837 2.109 -10.179 1.00 95.25 213 LYS A O 1
ATOM 1633 N N . GLU A 1 214 ? 13.460 2.356 -11.716 1.00 94.25 214 GLU A N 1
ATOM 1634 C CA . GLU A 1 214 ? 13.186 3.781 -11.978 1.00 94.25 214 GLU A CA 1
ATOM 1635 C C . GLU A 1 214 ? 11.732 4.004 -12.423 1.00 94.25 214 GLU A C 1
ATOM 1637 O O . GLU A 1 214 ? 11.059 4.915 -11.934 1.00 94.25 214 GLU A O 1
ATOM 1642 N N . LEU A 1 215 ? 11.208 3.175 -13.331 1.00 95.19 215 LEU A N 1
ATOM 1643 C CA . LEU A 1 215 ? 9.840 3.321 -13.830 1.00 95.19 215 LEU A CA 1
ATOM 1644 C C . LEU A 1 215 ? 8.782 2.989 -12.767 1.00 95.19 215 LEU A C 1
ATOM 1646 O O . LEU A 1 215 ? 7.742 3.657 -12.713 1.00 95.19 215 LEU A O 1
ATOM 1650 N N . LEU A 1 216 ? 9.038 1.978 -11.930 1.00 95.38 216 LEU A N 1
ATOM 1651 C CA . LEU A 1 216 ? 8.163 1.624 -10.816 1.00 95.38 216 LEU A CA 1
ATOM 1652 C C . LEU A 1 216 ? 8.109 2.776 -9.803 1.00 95.38 216 LEU A C 1
ATOM 1654 O O . LEU A 1 216 ? 7.021 3.290 -9.541 1.00 95.38 216 LEU A O 1
ATOM 1658 N N . GLU A 1 217 ? 9.263 3.246 -9.326 1.00 94.06 217 GLU A N 1
ATOM 1659 C CA . GLU A 1 217 ? 9.378 4.327 -8.338 1.00 94.06 217 GLU A CA 1
ATOM 1660 C C . GLU A 1 217 ? 8.805 5.660 -8.849 1.00 94.06 217 GLU A C 1
ATOM 1662 O O . GLU A 1 217 ? 8.004 6.305 -8.177 1.00 94.06 217 GLU A O 1
ATOM 1667 N N . THR A 1 218 ? 9.159 6.081 -10.069 1.00 94.06 218 THR A N 1
ATOM 1668 C CA . THR A 1 218 ? 8.822 7.434 -10.554 1.00 94.06 218 THR A CA 1
ATOM 1669 C C . THR A 1 218 ? 7.396 7.597 -11.083 1.00 94.06 218 THR A C 1
ATOM 1671 O O . THR A 1 218 ? 6.940 8.735 -11.228 1.00 94.06 218 THR A O 1
ATOM 1674 N N . ARG A 1 219 ? 6.685 6.508 -11.424 1.00 93.31 219 ARG A N 1
ATOM 1675 C CA . ARG A 1 219 ? 5.353 6.596 -12.068 1.00 93.31 219 ARG A CA 1
ATOM 1676 C C . ARG A 1 219 ? 4.279 5.675 -11.512 1.00 93.31 219 ARG A C 1
ATOM 1678 O O . ARG A 1 219 ? 3.108 6.034 -11.602 1.00 93.31 219 ARG A O 1
ATOM 1685 N N . ILE A 1 220 ? 4.638 4.502 -11.000 1.00 93.81 220 ILE A N 1
ATOM 1686 C CA . ILE A 1 220 ? 3.664 3.466 -10.627 1.00 93.81 220 ILE A CA 1
ATOM 1687 C C . ILE A 1 220 ? 3.414 3.497 -9.118 1.00 93.81 220 ILE A C 1
ATOM 1689 O O . ILE A 1 220 ? 2.268 3.632 -8.687 1.00 93.81 220 ILE A O 1
ATOM 1693 N N . ARG A 1 221 ? 4.482 3.478 -8.316 1.00 94.19 221 ARG A N 1
ATOM 1694 C CA . ARG A 1 221 ? 4.429 3.556 -6.854 1.00 94.19 221 ARG A CA 1
ATOM 1695 C C . ARG A 1 221 ? 3.623 4.749 -6.320 1.00 94.19 221 ARG A C 1
ATOM 1697 O O . ARG A 1 221 ? 2.799 4.515 -5.439 1.00 94.19 221 ARG A O 1
ATOM 1704 N N . PRO A 1 222 ? 3.734 5.984 -6.861 1.00 93.94 222 PRO A N 1
ATOM 1705 C CA . PRO A 1 222 ? 2.993 7.127 -6.327 1.00 93.94 222 PRO A CA 1
ATOM 1706 C C . PRO A 1 222 ? 1.472 6.972 -6.465 1.00 93.94 222 PRO A C 1
ATOM 1708 O O . PRO A 1 222 ? 0.739 7.347 -5.557 1.00 93.94 222 PRO A O 1
ATOM 1711 N N . ALA A 1 223 ? 0.995 6.371 -7.562 1.00 92.69 223 ALA A N 1
ATOM 1712 C CA . ALA A 1 223 ? -0.430 6.095 -7.763 1.00 92.69 223 ALA A CA 1
ATOM 1713 C C . ALA A 1 223 ? -0.932 4.970 -6.840 1.00 92.69 223 ALA A C 1
ATOM 1715 O O . ALA A 1 223 ? -2.031 5.043 -6.301 1.00 92.69 223 ALA A O 1
ATOM 1716 N N . ILE A 1 224 ? -0.103 3.951 -6.600 1.00 93.25 224 ILE A N 1
ATOM 1717 C CA . ILE A 1 224 ? -0.436 2.837 -5.701 1.00 93.25 224 ILE A CA 1
ATOM 1718 C C . ILE A 1 224 ? -0.455 3.297 -4.232 1.00 93.25 224 ILE A C 1
ATOM 1720 O O . ILE A 1 224 ? -1.336 2.896 -3.472 1.00 93.25 224 ILE A O 1
ATOM 1724 N N . GLN A 1 225 ? 0.449 4.200 -3.842 1.00 94.06 225 GLN A N 1
ATOM 1725 C CA . GLN A 1 225 ? 0.429 4.862 -2.535 1.00 94.06 225 GLN A CA 1
ATOM 1726 C C . GLN A 1 225 ? -0.732 5.868 -2.407 1.00 94.06 225 GLN A C 1
ATOM 1728 O O . GLN A 1 225 ? -1.294 6.012 -1.317 1.00 94.06 225 GLN A O 1
ATOM 1733 N N . GLU A 1 226 ? -1.167 6.523 -3.493 1.00 92.94 226 GLU A N 1
ATOM 1734 C CA . GLU A 1 226 ? -2.421 7.296 -3.524 1.00 92.94 226 GLU A CA 1
ATOM 1735 C C . GLU A 1 226 ? -3.617 6.384 -3.189 1.00 92.94 226 GLU A C 1
ATOM 1737 O O . GLU A 1 226 ? -4.333 6.665 -2.224 1.00 92.94 226 GLU A O 1
ATOM 1742 N N . ASP A 1 227 ? -3.716 5.227 -3.854 1.00 92.94 227 ASP A N 1
ATOM 1743 C CA . ASP A 1 227 ? -4.688 4.152 -3.588 1.00 92.94 227 ASP A CA 1
ATOM 1744 C C . ASP A 1 227 ? -4.488 3.418 -2.239 1.00 92.94 227 ASP A C 1
ATOM 1746 O O . ASP A 1 227 ? -5.319 2.595 -1.852 1.00 92.94 227 ASP A O 1
ATOM 1750 N N . GLY A 1 228 ? -3.430 3.717 -1.479 1.00 92.62 228 GLY A N 1
ATOM 1751 C CA . GLY A 1 228 ? -3.206 3.184 -0.131 1.00 92.62 228 GLY A CA 1
ATOM 1752 C C . GLY A 1 228 ? -2.591 1.780 -0.065 1.00 92.62 228 GLY A C 1
ATOM 1753 O O . GLY A 1 228 ? -2.754 1.097 0.952 1.00 92.62 228 GLY A O 1
ATOM 1754 N N . GLY A 1 229 ? -1.906 1.337 -1.117 1.00 93.50 229 GLY A N 1
ATOM 1755 C CA . GLY A 1 229 ? -1.023 0.168 -1.113 1.00 93.50 229 GLY A CA 1
ATOM 1756 C C . GLY A 1 229 ? 0.446 0.540 -1.331 1.00 93.50 229 GLY A C 1
ATOM 1757 O O . GLY A 1 229 ? 0.824 1.706 -1.248 1.00 93.50 229 GLY A O 1
ATOM 1758 N N . ASP A 1 230 ? 1.260 -0.462 -1.656 1.00 94.31 230 ASP A N 1
ATOM 1759 C CA . ASP A 1 230 ? 2.598 -0.298 -2.248 1.00 94.31 230 ASP A CA 1
ATOM 1760 C C . ASP A 1 230 ? 2.927 -1.541 -3.103 1.00 94.31 230 ASP A C 1
ATOM 1762 O O . ASP A 1 230 ? 2.122 -2.477 -3.199 1.00 94.31 230 ASP A O 1
ATOM 1766 N N . ILE A 1 231 ? 4.091 -1.549 -3.744 1.00 93.06 231 ILE A N 1
ATOM 1767 C CA . ILE A 1 231 ? 4.615 -2.649 -4.553 1.00 93.06 231 ILE A CA 1
ATOM 1768 C C . ILE A 1 231 ? 6.056 -2.972 -4.186 1.00 93.06 231 ILE A C 1
ATOM 1770 O O . ILE A 1 231 ? 6.823 -2.122 -3.744 1.00 93.06 231 ILE A O 1
ATOM 1774 N N . GLU A 1 232 ? 6.418 -4.225 -4.423 1.00 92.50 232 GLU A N 1
ATOM 1775 C CA . GLU A 1 232 ? 7.726 -4.768 -4.098 1.00 92.50 232 GLU A CA 1
ATOM 1776 C C . GLU A 1 232 ? 8.233 -5.610 -5.276 1.00 92.50 232 GLU A C 1
ATOM 1778 O O . GLU A 1 232 ? 7.517 -6.482 -5.782 1.00 92.50 232 GLU A O 1
ATOM 1783 N N . LEU A 1 233 ? 9.450 -5.328 -5.742 1.00 93.81 233 LEU A N 1
ATOM 1784 C CA . LEU A 1 233 ? 10.087 -6.035 -6.851 1.00 93.81 233 LEU A CA 1
ATOM 1785 C C . LEU A 1 233 ? 10.773 -7.299 -6.325 1.00 93.81 233 LEU A C 1
ATOM 1787 O O . LEU A 1 233 ? 11.754 -7.226 -5.592 1.00 93.81 233 LEU A O 1
ATOM 1791 N N . ARG A 1 234 ? 10.264 -8.469 -6.718 1.00 92.38 234 ARG A N 1
ATOM 1792 C CA . ARG A 1 234 ? 10.786 -9.782 -6.299 1.00 92.38 234 ARG A CA 1
ATOM 1793 C C . ARG A 1 234 ? 11.754 -10.408 -7.306 1.00 92.38 234 ARG A C 1
ATOM 1795 O O . ARG A 1 234 ? 12.404 -11.392 -6.973 1.00 92.38 234 ARG A O 1
ATOM 1802 N N . GLY A 1 235 ? 11.860 -9.852 -8.513 1.00 92.12 235 GLY A N 1
ATOM 1803 C CA . GLY A 1 235 ? 12.840 -10.259 -9.522 1.00 92.12 235 GLY A CA 1
ATOM 1804 C C . GLY A 1 235 ? 12.414 -9.940 -10.956 1.00 92.12 235 GLY A C 1
ATOM 1805 O O . GLY A 1 235 ? 11.301 -9.476 -11.209 1.00 92.12 235 GLY A O 1
ATOM 1806 N N . PHE A 1 236 ? 13.305 -10.218 -11.905 1.00 95.06 236 PHE A N 1
ATOM 1807 C CA . PHE A 1 236 ? 13.040 -10.143 -13.341 1.00 95.06 236 PHE A CA 1
ATOM 1808 C C . PHE A 1 236 ? 13.698 -11.338 -14.034 1.00 95.06 236 PHE A C 1
ATOM 1810 O O . PHE A 1 236 ? 14.918 -11.468 -14.027 1.00 95.06 236 PHE A O 1
ATOM 1817 N N . GLU A 1 237 ? 12.895 -12.221 -14.626 1.00 94.06 237 GLU A N 1
ATOM 1818 C CA . GLU A 1 237 ? 13.380 -13.459 -15.238 1.00 94.06 237 GLU A CA 1
ATOM 1819 C C . GLU A 1 237 ? 12.697 -13.717 -16.581 1.00 94.06 237 GLU A C 1
ATOM 1821 O O . GLU A 1 237 ? 11.475 -13.667 -16.692 1.00 94.06 237 GLU A O 1
ATOM 1826 N N . ASN A 1 238 ? 13.474 -14.053 -17.616 1.00 93.12 238 ASN A N 1
ATOM 1827 C CA . ASN A 1 238 ? 12.966 -14.456 -18.939 1.00 93.12 238 ASN A CA 1
ATOM 1828 C C . ASN A 1 238 ? 12.000 -13.443 -19.609 1.00 93.12 238 ASN A C 1
ATOM 1830 O O . ASN A 1 238 ? 11.208 -13.823 -20.471 1.00 93.12 238 ASN A O 1
ATOM 1834 N N . GLY A 1 239 ? 12.067 -12.160 -19.233 1.00 93.69 239 GLY A N 1
ATOM 1835 C CA . GLY A 1 239 ? 11.150 -11.110 -19.693 1.00 93.69 239 G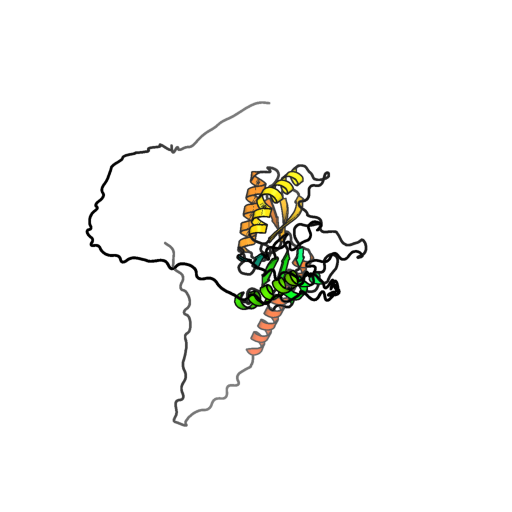LY A CA 1
ATOM 1836 C C . GLY A 1 239 ? 9.903 -10.914 -18.818 1.00 93.69 239 GLY A C 1
ATOM 1837 O O . GLY A 1 239 ? 9.072 -10.069 -19.144 1.00 93.69 239 GLY A O 1
ATOM 1838 N N . ILE A 1 240 ? 9.758 -11.652 -17.715 1.00 96.44 240 ILE A N 1
ATOM 1839 C CA . ILE A 1 240 ? 8.657 -11.516 -16.754 1.00 96.44 240 ILE A CA 1
ATOM 1840 C C . ILE A 1 240 ? 9.144 -10.766 -15.512 1.00 96.44 240 ILE A C 1
ATOM 1842 O O . ILE A 1 240 ? 10.118 -11.169 -14.876 1.00 96.44 240 ILE A O 1
ATOM 1846 N N . VAL A 1 241 ? 8.456 -9.679 -15.153 1.00 96.44 241 VAL A N 1
ATOM 1847 C CA . VAL A 1 241 ? 8.701 -8.948 -13.898 1.00 96.44 241 VAL A CA 1
ATOM 1848 C C . VAL A 1 241 ? 7.875 -9.580 -12.778 1.00 96.44 241 VAL A C 1
ATOM 1850 O O . VAL A 1 241 ? 6.648 -9.642 -12.876 1.00 96.44 241 VAL A O 1
ATOM 1853 N N . LEU A 1 242 ? 8.534 -10.031 -11.711 1.00 95.38 242 LEU A N 1
ATOM 1854 C CA . LEU A 1 242 ? 7.894 -10.611 -10.532 1.00 95.38 242 LEU A CA 1
ATOM 1855 C C . LEU A 1 242 ? 7.621 -9.501 -9.513 1.00 95.38 242 LEU A C 1
ATOM 1857 O O . LEU A 1 242 ? 8.555 -8.929 -8.949 1.00 95.38 242 LEU A O 1
ATOM 1861 N N . LEU A 1 243 ? 6.347 -9.195 -9.269 1.00 94.44 243 LEU A N 1
ATOM 1862 C CA . LEU A 1 243 ? 5.925 -8.153 -8.328 1.00 94.44 243 LEU A CA 1
ATOM 1863 C C . LEU A 1 243 ? 5.075 -8.736 -7.201 1.00 94.44 243 LEU A C 1
ATOM 1865 O O . LEU A 1 243 ? 4.254 -9.623 -7.423 1.00 94.44 243 LEU A O 1
ATOM 1869 N N . LYS A 1 244 ? 5.205 -8.184 -5.998 1.00 92.50 244 LYS A N 1
ATOM 1870 C CA . LYS A 1 244 ? 4.304 -8.442 -4.871 1.00 92.50 244 LYS A CA 1
ATOM 1871 C C . LYS A 1 244 ? 3.513 -7.171 -4.562 1.00 92.50 244 LYS A C 1
ATOM 1873 O O . LYS A 1 244 ? 4.076 -6.079 -4.521 1.00 92.50 244 LYS A O 1
ATOM 1878 N N . LEU A 1 245 ? 2.198 -7.309 -4.390 1.00 92.88 245 LEU A N 1
ATOM 1879 C CA . LEU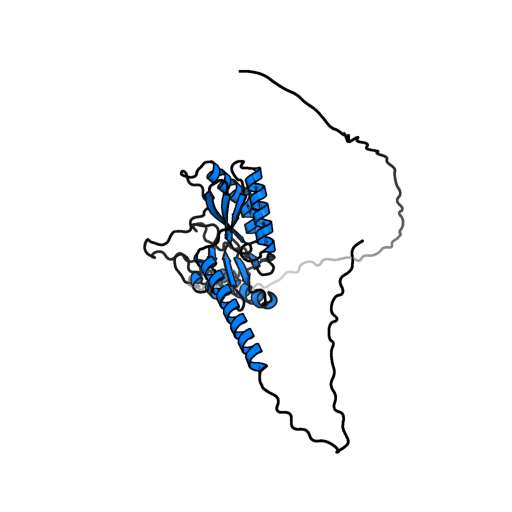 A 1 245 ? 1.295 -6.198 -4.067 1.00 92.88 245 LEU A CA 1
ATOM 1880 C C . LEU A 1 245 ? 1.090 -6.120 -2.550 1.00 92.88 245 LEU A C 1
ATOM 1882 O O . LEU A 1 245 ? 0.821 -7.141 -1.917 1.00 92.88 245 LEU A O 1
ATOM 1886 N N . ARG A 1 246 ? 1.171 -4.915 -1.983 1.00 92.44 246 ARG A N 1
ATOM 1887 C CA . ARG A 1 246 ? 1.058 -4.643 -0.542 1.00 92.44 246 ARG A CA 1
ATOM 1888 C C . ARG A 1 246 ? -0.138 -3.725 -0.240 1.00 92.44 246 ARG A C 1
ATOM 1890 O O . ARG A 1 246 ? -0.611 -2.985 -1.107 1.00 92.44 246 ARG A O 1
ATOM 1897 N N . GLY A 1 247 ? -0.641 -3.761 0.992 1.00 92.38 247 GLY A N 1
ATOM 1898 C CA . GLY A 1 247 ? -1.723 -2.901 1.480 1.00 92.38 247 GLY A CA 1
ATOM 1899 C C . GLY A 1 247 ? -3.055 -3.109 0.748 1.00 92.38 247 GLY A C 1
ATOM 1900 O O . GLY A 1 247 ? -3.465 -4.243 0.486 1.00 92.38 247 GLY A O 1
ATOM 1901 N N . ALA A 1 248 ? -3.745 -2.011 0.408 1.00 91.62 248 ALA A N 1
ATOM 1902 C CA . ALA A 1 248 ? -5.079 -2.046 -0.210 1.00 91.62 248 ALA A CA 1
ATOM 1903 C C . ALA A 1 248 ? -5.153 -2.886 -1.501 1.00 91.62 248 ALA A C 1
ATOM 1905 O O . ALA A 1 248 ? -6.198 -3.465 -1.809 1.00 91.62 248 ALA A O 1
ATOM 1906 N N . CYS A 1 249 ? -4.049 -2.980 -2.244 1.00 87.12 249 CYS A N 1
ATOM 1907 C CA . CYS A 1 249 ? -3.969 -3.652 -3.540 1.00 87.12 249 CYS A CA 1
ATOM 1908 C C . CYS A 1 249 ? -3.875 -5.188 -3.451 1.00 87.12 249 CYS A C 1
ATOM 1910 O O . CYS A 1 249 ? -4.008 -5.859 -4.476 1.00 87.12 249 CYS A O 1
ATOM 1912 N N . ARG A 1 250 ? -3.662 -5.754 -2.252 1.00 86.75 250 ARG A N 1
ATOM 1913 C CA . ARG A 1 250 ? -3.439 -7.199 -2.059 1.00 86.75 250 ARG A CA 1
ATOM 1914 C C . ARG A 1 250 ? -4.729 -8.035 -2.035 1.00 86.75 250 ARG A C 1
ATOM 1916 O O . ARG A 1 250 ? -4.697 -9.192 -2.430 1.00 86.75 250 ARG A O 1
ATOM 1923 N N . THR A 1 251 ? -5.851 -7.491 -1.549 1.00 81.56 251 THR A N 1
ATOM 1924 C CA . THR A 1 251 ? -7.032 -8.289 -1.131 1.00 81.56 251 THR A CA 1
ATOM 1925 C C . THR A 1 251 ? -8.287 -8.150 -2.006 1.00 81.56 251 THR A C 1
ATOM 1927 O O . THR A 1 251 ? -9.357 -8.593 -1.595 1.00 81.56 251 THR A O 1
ATOM 1930 N N . CYS A 1 252 ? -8.204 -7.547 -3.197 1.00 80.88 252 CYS A N 1
ATOM 1931 C CA . CYS A 1 252 ? -9.379 -7.276 -4.035 1.00 80.88 252 CYS A CA 1
ATOM 1932 C C . CYS A 1 252 ? -9.158 -7.693 -5.497 1.00 80.88 252 CYS A C 1
ATOM 1934 O O . CYS A 1 252 ? -8.671 -6.895 -6.295 1.00 80.88 252 CYS A O 1
ATOM 1936 N N . ASP A 1 253 ? -9.582 -8.910 -5.860 1.00 78.31 253 ASP A N 1
ATOM 1937 C CA . ASP A 1 253 ? -9.363 -9.544 -7.176 1.00 78.31 253 ASP A CA 1
ATOM 1938 C C . ASP A 1 253 ? -9.606 -8.613 -8.380 1.00 78.31 253 ASP A C 1
ATOM 1940 O O . ASP A 1 253 ? -8.806 -8.559 -9.318 1.00 78.31 253 ASP A O 1
ATOM 1944 N N . SER A 1 254 ? -10.702 -7.844 -8.360 1.00 78.12 254 SER A N 1
ATOM 1945 C CA . SER A 1 254 ? -11.060 -6.918 -9.444 1.00 78.12 254 SER A CA 1
ATOM 1946 C C . SER A 1 254 ? -10.074 -5.759 -9.595 1.00 78.12 254 SER A C 1
ATOM 1948 O O . SER A 1 254 ? -9.797 -5.325 -10.716 1.00 78.12 254 SER A O 1
ATOM 1950 N N . SER A 1 255 ? -9.536 -5.268 -8.481 1.00 76.56 255 SER A N 1
ATOM 1951 C CA . SER A 1 255 ? -8.536 -4.200 -8.456 1.00 76.56 255 SER A CA 1
ATOM 1952 C C . SER A 1 255 ? -7.154 -4.761 -8.779 1.00 76.56 255 SER A C 1
ATOM 1954 O O . SER A 1 255 ? -6.459 -4.200 -9.617 1.00 76.56 255 SER A O 1
ATOM 1956 N N . THR A 1 256 ? -6.806 -5.920 -8.216 1.00 85.19 256 THR A N 1
ATOM 1957 C CA . THR A 1 256 ? -5.562 -6.660 -8.459 1.00 85.19 256 THR A CA 1
ATOM 1958 C C . THR A 1 256 ? -5.329 -6.937 -9.948 1.00 85.19 256 THR A C 1
ATOM 1960 O O . THR A 1 256 ? -4.297 -6.538 -10.484 1.00 85.19 256 THR A O 1
ATOM 1963 N N . VAL A 1 257 ? -6.299 -7.532 -10.657 1.00 87.19 257 VAL A N 1
ATOM 1964 C CA . VAL A 1 257 ? -6.167 -7.807 -12.104 1.00 87.19 257 VAL A CA 1
ATOM 1965 C C . VAL A 1 257 ? -6.065 -6.513 -12.920 1.00 87.19 257 VAL A C 1
ATOM 1967 O O . VAL A 1 257 ? -5.263 -6.426 -13.849 1.00 87.19 257 VAL A O 1
ATOM 1970 N N . THR A 1 258 ? -6.848 -5.489 -12.572 1.00 87.94 258 THR A N 1
ATOM 1971 C CA . THR A 1 258 ? -6.847 -4.202 -13.290 1.00 87.94 258 THR A CA 1
ATOM 1972 C C . THR A 1 258 ? -5.515 -3.467 -13.122 1.00 87.94 258 THR A C 1
ATOM 1974 O O . THR A 1 258 ? -4.938 -3.008 -14.109 1.00 87.94 258 THR A O 1
ATOM 1977 N N . LEU A 1 259 ? -4.999 -3.408 -11.892 1.00 89.25 259 LEU A N 1
ATOM 1978 C CA . LEU A 1 259 ? -3.720 -2.792 -11.553 1.00 89.25 259 LEU A CA 1
ATOM 1979 C C . LEU A 1 259 ? -2.557 -3.532 -12.221 1.00 89.25 259 LEU A C 1
ATOM 1981 O O . LEU A 1 259 ? -1.744 -2.900 -12.891 1.00 89.25 259 LEU A O 1
ATOM 1985 N N . LYS A 1 260 ? -2.525 -4.869 -12.124 1.00 91.81 260 LYS A N 1
ATOM 1986 C CA . LYS A 1 260 ? -1.504 -5.710 -12.765 1.00 91.81 260 LYS A CA 1
ATOM 1987 C C . LYS A 1 260 ? -1.431 -5.461 -14.273 1.00 91.81 260 LYS A C 1
ATOM 1989 O O . LYS A 1 260 ? -0.351 -5.200 -14.792 1.00 91.81 260 LYS A O 1
ATOM 1994 N N . ASN A 1 261 ? -2.576 -5.441 -14.959 1.00 92.62 261 ASN A N 1
ATOM 1995 C CA . ASN A 1 261 ? -2.642 -5.158 -16.397 1.00 92.62 261 ASN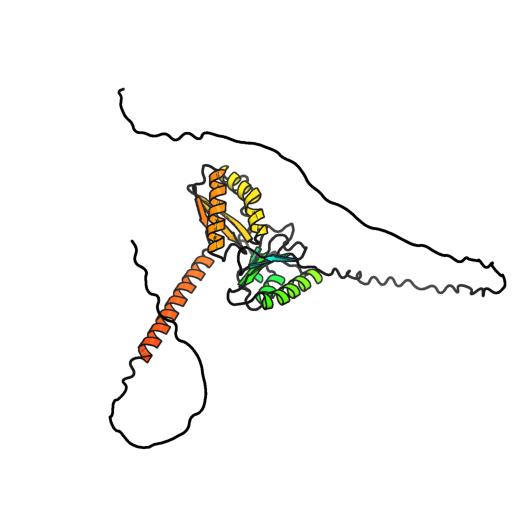 A CA 1
ATOM 1996 C C . ASN A 1 261 ? -2.175 -3.730 -16.747 1.00 92.62 261 ASN A C 1
ATOM 1998 O O . ASN A 1 261 ? -1.600 -3.522 -17.815 1.00 92.62 261 ASN A O 1
ATOM 2002 N N . GLY A 1 262 ? -2.411 -2.749 -15.869 1.00 93.00 262 GLY A N 1
ATOM 2003 C CA . GLY A 1 262 ? -1.915 -1.378 -16.026 1.00 93.00 262 GLY A CA 1
ATOM 2004 C C . GLY A 1 262 ? -0.392 -1.285 -15.897 1.00 93.00 262 GLY A C 1
ATOM 2005 O O . GLY A 1 262 ? 0.260 -0.718 -16.771 1.00 93.00 262 GLY A O 1
ATOM 2006 N N . ILE A 1 263 ? 0.169 -1.907 -14.855 1.00 94.75 263 ILE A N 1
ATOM 2007 C CA . ILE A 1 263 ? 1.617 -2.004 -14.612 1.00 94.75 263 ILE A CA 1
ATOM 2008 C C . ILE A 1 263 ? 2.315 -2.710 -15.783 1.00 94.75 263 ILE A C 1
ATOM 2010 O O . ILE A 1 263 ? 3.284 -2.190 -16.332 1.00 94.75 263 ILE A O 1
ATOM 2014 N N . GLU A 1 264 ? 1.773 -3.850 -16.217 1.00 95.56 264 GLU A N 1
ATOM 2015 C CA . GLU A 1 264 ? 2.256 -4.632 -17.360 1.00 95.56 264 GLU A CA 1
ATOM 2016 C C . GLU A 1 264 ? 2.256 -3.800 -18.651 1.00 95.56 264 GLU A C 1
ATOM 2018 O O . GLU A 1 264 ? 3.292 -3.664 -19.302 1.00 95.56 264 GLU A O 1
ATOM 2023 N N . SER A 1 265 ? 1.141 -3.127 -18.955 1.00 95.81 265 SER A N 1
ATOM 2024 C CA . SER A 1 265 ? 1.028 -2.239 -20.123 1.00 95.81 265 SER A CA 1
ATOM 2025 C C . SER A 1 265 ? 2.003 -1.055 -20.089 1.00 95.81 265 SER A C 1
ATOM 2027 O O . SER A 1 265 ? 2.397 -0.566 -21.146 1.00 95.81 265 SER A O 1
ATOM 2029 N N . MET A 1 266 ? 2.381 -0.567 -18.901 1.00 94.69 266 MET A N 1
ATOM 2030 C CA . MET A 1 266 ? 3.366 0.508 -18.755 1.00 94.69 266 MET A CA 1
ATOM 2031 C C . MET A 1 266 ? 4.799 0.003 -18.926 1.00 94.69 266 MET A C 1
ATOM 2033 O O . MET A 1 266 ? 5.551 0.607 -19.688 1.00 94.69 266 MET A O 1
ATOM 2037 N N . LEU A 1 267 ? 5.177 -1.099 -18.272 1.00 96.06 267 LEU A N 1
ATOM 2038 C CA . LEU A 1 267 ? 6.520 -1.680 -18.390 1.00 96.06 267 LEU A CA 1
ATOM 2039 C C . LEU A 1 267 ? 6.824 -2.063 -19.847 1.00 96.06 267 LEU A C 1
ATOM 2041 O O . LEU A 1 267 ? 7.800 -1.572 -20.408 1.00 96.06 267 LEU A O 1
ATOM 2045 N N . MET A 1 268 ? 5.922 -2.810 -20.496 1.00 95.69 268 MET A N 1
ATOM 2046 C CA . MET A 1 268 ? 6.042 -3.215 -21.908 1.00 95.69 268 MET A CA 1
ATOM 2047 C C . MET A 1 268 ? 6.049 -2.038 -22.904 1.00 95.69 268 MET A C 1
ATOM 2049 O O . MET A 1 268 ? 6.383 -2.220 -24.074 1.00 95.69 268 MET A O 1
ATOM 2053 N N . HIS A 1 26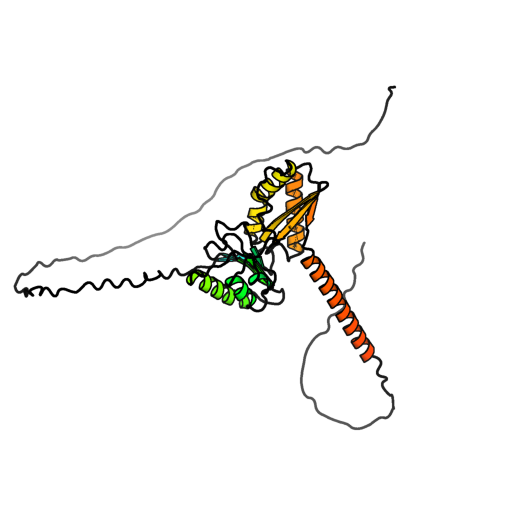9 ? 5.634 -0.833 -22.491 1.00 95.62 269 HIS A N 1
ATOM 2054 C CA . HIS A 1 269 ? 5.671 0.358 -23.346 1.00 95.62 269 HIS A CA 1
ATOM 2055 C C . HIS A 1 269 ? 7.016 1.097 -23.291 1.00 95.62 269 HIS A C 1
ATOM 2057 O O . HIS A 1 269 ? 7.383 1.759 -24.263 1.00 95.62 269 HIS A O 1
ATOM 2063 N N . TYR A 1 270 ? 7.732 1.006 -22.167 1.00 94.75 270 TYR A N 1
ATOM 2064 C CA . TYR A 1 270 ? 8.990 1.721 -21.940 1.00 94.75 270 TYR A CA 1
ATOM 2065 C C . TYR A 1 270 ? 10.235 0.825 -22.013 1.00 94.75 270 TYR A C 1
ATOM 2067 O O . TYR A 1 270 ? 11.327 1.362 -22.178 1.00 94.75 270 TYR A O 1
ATOM 2075 N N . ILE A 1 271 ? 10.082 -0.498 -21.894 1.00 95.19 271 ILE A N 1
ATOM 2076 C CA . ILE A 1 271 ? 11.174 -1.478 -21.824 1.00 95.19 271 ILE A CA 1
ATOM 2077 C C . ILE A 1 271 ? 10.829 -2.640 -22.770 1.00 95.19 271 ILE A C 1
ATOM 2079 O O . ILE A 1 271 ? 9.863 -3.364 -22.530 1.00 95.19 271 ILE A O 1
ATOM 2083 N N . GLU A 1 272 ? 11.583 -2.804 -23.865 1.00 94.56 272 GLU A N 1
ATOM 2084 C CA . GLU A 1 272 ? 11.276 -3.792 -24.922 1.00 94.56 272 GLU A CA 1
ATOM 2085 C C . GLU A 1 272 ? 11.556 -5.242 -24.479 1.00 94.56 272 GLU A C 1
ATOM 2087 O O . GLU A 1 272 ? 11.011 -6.193 -25.040 1.00 94.56 272 GLU A O 1
ATOM 2092 N N . GLU A 1 273 ? 12.384 -5.413 -23.448 1.00 95.12 273 GLU A N 1
ATOM 2093 C CA . GLU A 1 273 ? 12.740 -6.688 -22.829 1.00 95.12 273 GLU A CA 1
ATOM 2094 C C . GLU A 1 273 ? 11.618 -7.266 -21.948 1.00 95.12 273 GLU A C 1
ATOM 2096 O O . GLU A 1 273 ? 11.598 -8.477 -21.700 1.00 95.12 273 GLU A O 1
ATOM 2101 N N . VAL A 1 274 ? 10.680 -6.432 -21.479 1.00 96.69 274 VAL A N 1
ATOM 2102 C CA . VAL A 1 274 ? 9.543 -6.881 -20.665 1.00 96.69 274 VAL A CA 1
ATOM 2103 C C . VAL A 1 274 ? 8.442 -7.429 -21.572 1.00 96.69 274 VAL A C 1
ATOM 2105 O O . VAL A 1 274 ? 7.876 -6.730 -22.407 1.00 96.69 274 VAL A O 1
ATOM 2108 N N . GLN A 1 275 ? 8.107 -8.700 -21.364 1.00 95.94 275 GLN A N 1
ATOM 2109 C CA . GLN A 1 275 ? 7.063 -9.439 -22.078 1.00 95.94 275 GLN A CA 1
ATOM 2110 C C . GLN A 1 275 ? 5.787 -9.616 -21.243 1.00 95.94 275 GLN A C 1
ATOM 2112 O O . GLN A 1 275 ? 4.739 -9.934 -21.803 1.00 95.94 275 GLN A O 1
ATOM 2117 N N . GLY A 1 276 ? 5.868 -9.426 -19.923 1.00 94.94 276 GLY A N 1
ATOM 2118 C CA . GLY A 1 276 ? 4.732 -9.527 -19.013 1.00 94.94 276 GLY A CA 1
ATOM 2119 C C . GLY A 1 276 ? 5.106 -9.274 -17.551 1.00 94.94 276 GLY A C 1
ATOM 2120 O O . GLY A 1 276 ? 6.272 -9.074 -17.205 1.00 94.94 276 GLY A O 1
ATOM 2121 N N . VAL A 1 277 ? 4.100 -9.308 -16.681 1.00 95.69 277 VAL A N 1
ATOM 2122 C CA . VAL A 1 277 ? 4.245 -9.234 -15.219 1.00 95.69 277 VAL A CA 1
ATOM 2123 C C . VAL A 1 277 ? 3.650 -10.502 -14.609 1.00 95.69 277 VAL A C 1
ATOM 2125 O O . VAL A 1 277 ? 2.702 -11.069 -15.152 1.00 95.69 277 VAL A O 1
ATOM 2128 N N . GLU A 1 278 ? 4.136 -10.936 -13.453 1.00 93.94 278 GLU A N 1
ATOM 2129 C CA . GLU A 1 278 ? 3.463 -11.939 -12.626 1.00 93.94 278 GLU A CA 1
ATOM 2130 C C . GLU A 1 278 ? 3.387 -11.460 -11.174 1.00 93.94 278 GLU A C 1
ATOM 2132 O O . GLU A 1 278 ? 4.326 -10.852 -10.658 1.00 93.94 278 GLU A O 1
ATOM 2137 N N . GLN A 1 279 ? 2.239 -11.691 -10.527 1.00 92.12 279 GLN A N 1
ATOM 2138 C CA . GLN A 1 279 ? 2.094 -11.405 -9.105 1.00 92.12 279 GLN A CA 1
ATOM 2139 C C . GLN A 1 279 ? 2.555 -12.618 -8.304 1.00 92.12 279 GLN A C 1
ATOM 2141 O O . GLN A 1 279 ? 1.951 -13.686 -8.397 1.00 92.12 279 GLN A O 1
ATOM 2146 N N . VAL A 1 280 ? 3.563 -12.421 -7.463 1.00 90.75 280 VAL A N 1
ATOM 2147 C CA . VAL A 1 280 ? 4.002 -13.409 -6.478 1.00 90.75 280 VAL A CA 1
ATOM 2148 C C . VAL A 1 280 ? 3.448 -13.078 -5.090 1.00 90.75 280 VAL A C 1
ATOM 2150 O O . VAL A 1 280 ? 3.157 -11.925 -4.764 1.00 90.75 280 VAL A O 1
ATOM 2153 N N . MET A 1 281 ? 3.285 -14.117 -4.276 1.00 85.25 281 MET A N 1
ATOM 2154 C CA . MET A 1 281 ? 2.896 -14.067 -2.863 1.00 85.25 281 MET A CA 1
ATOM 2155 C C . MET A 1 281 ? 3.906 -14.898 -2.066 1.00 85.25 281 MET A C 1
ATOM 2157 O O . MET A 1 281 ? 4.576 -15.762 -2.641 1.00 85.25 281 MET A O 1
ATOM 2161 N N . ASP A 1 282 ? 4.045 -14.649 -0.765 1.00 81.69 282 ASP A N 1
ATOM 2162 C CA . ASP A 1 282 ? 4.997 -15.404 0.052 1.00 81.69 282 ASP A CA 1
ATOM 2163 C C . ASP A 1 282 ? 4.595 -16.878 0.153 1.00 81.69 282 ASP A C 1
ATOM 2165 O O . ASP A 1 282 ? 3.416 -17.239 0.106 1.00 81.69 282 ASP A O 1
ATOM 2169 N N . GLN A 1 283 ? 5.583 -17.745 0.377 1.00 74.25 283 GLN A N 1
ATOM 2170 C CA . GLN A 1 283 ? 5.331 -19.172 0.588 1.00 74.25 283 GLN A CA 1
ATOM 2171 C C . GLN A 1 283 ? 4.378 -19.397 1.777 1.00 74.25 283 GLN A C 1
ATOM 2173 O O . GLN A 1 283 ? 3.488 -20.239 1.687 1.00 74.25 283 GLN A O 1
ATOM 2178 N N . GLU A 1 284 ? 4.489 -18.598 2.846 1.00 74.06 284 GLU A N 1
ATOM 2179 C CA . GLU A 1 284 ? 3.576 -18.641 3.998 1.00 74.06 284 GLU A CA 1
ATOM 2180 C C . GLU A 1 284 ? 2.134 -18.242 3.638 1.00 74.06 284 GLU A C 1
ATOM 2182 O O . GLU A 1 284 ? 1.185 -18.882 4.096 1.00 74.06 284 GLU A O 1
ATOM 2187 N N . GLU A 1 285 ? 1.949 -17.231 2.781 1.00 74.25 285 GLU A N 1
ATOM 2188 C CA . GLU A 1 285 ? 0.631 -16.804 2.290 1.00 74.25 285 GLU A CA 1
ATOM 2189 C C . GLU A 1 285 ? -0.001 -17.897 1.414 1.00 74.25 285 GLU A C 1
ATOM 2191 O O . GLU A 1 285 ? -1.161 -18.267 1.612 1.00 74.25 285 GLU A O 1
ATOM 2196 N N . VAL A 1 286 ? 0.777 -18.470 0.489 1.00 78.44 286 VAL A N 1
ATOM 2197 C CA . VAL A 1 286 ? 0.342 -19.555 -0.406 1.00 78.44 286 VAL A CA 1
ATOM 2198 C C . VAL A 1 286 ? -0.028 -20.816 0.380 1.00 78.44 286 VAL A C 1
ATOM 2200 O O . VAL A 1 286 ? -1.074 -21.416 0.116 1.00 78.44 286 VAL A O 1
ATOM 2203 N N . ILE A 1 287 ? 0.774 -21.195 1.383 1.00 78.19 287 ILE A N 1
ATOM 2204 C CA . ILE A 1 287 ? 0.463 -22.302 2.300 1.00 78.19 287 ILE A CA 1
ATOM 2205 C C . ILE A 1 287 ? -0.837 -22.006 3.056 1.00 78.19 287 ILE A C 1
ATOM 2207 O O . ILE A 1 287 ? -1.745 -22.835 3.036 1.00 78.19 287 ILE A O 1
ATOM 2211 N N . SER A 1 288 ? -0.969 -20.814 3.646 1.00 79.75 288 SER A N 1
ATOM 2212 C CA . SER A 1 288 ? -2.151 -20.415 4.425 1.00 79.75 288 SER A CA 1
ATOM 2213 C C . SER A 1 288 ? -3.443 -20.467 3.600 1.00 79.75 288 SER A C 1
ATOM 2215 O O . SER A 1 288 ? -4.448 -21.018 4.052 1.00 79.75 288 SER A O 1
ATOM 2217 N N . MET A 1 289 ? -3.422 -19.958 2.362 1.00 78.06 289 MET A N 1
ATOM 2218 C CA . MET A 1 289 ? -4.566 -20.029 1.444 1.00 78.06 289 MET A CA 1
ATOM 2219 C C . MET A 1 289 ? -4.918 -21.474 1.066 1.00 78.06 289 MET A C 1
ATOM 2221 O O . MET A 1 289 ? -6.093 -21.847 1.058 1.00 78.06 289 MET A O 1
ATOM 2225 N N . HIS A 1 290 ? -3.914 -22.305 0.773 1.00 77.25 290 HIS A N 1
ATOM 2226 C CA . HIS A 1 290 ? -4.121 -23.704 0.400 1.00 77.25 290 HIS A CA 1
ATOM 2227 C C . HIS A 1 290 ? -4.656 -24.547 1.573 1.00 77.25 290 HIS A C 1
ATOM 2229 O O . HIS A 1 290 ? -5.561 -25.366 1.389 1.00 77.25 290 HIS A O 1
ATOM 2235 N N . GLU A 1 291 ? -4.159 -24.326 2.794 1.00 84.06 291 GLU A N 1
ATOM 2236 C CA . GLU A 1 291 ? -4.690 -24.961 4.002 1.00 84.06 291 GLU A CA 1
ATOM 2237 C C . GLU A 1 291 ? -6.124 -24.513 4.304 1.00 84.06 291 GLU A C 1
ATOM 2239 O O . GLU A 1 291 ? -6.969 -25.360 4.607 1.00 84.06 291 GLU A O 1
ATOM 2244 N N . PHE A 1 292 ? -6.439 -23.224 4.138 1.00 81.75 292 PHE A N 1
ATOM 2245 C CA . PHE A 1 292 ? -7.799 -22.709 4.303 1.00 81.75 292 PHE A CA 1
ATOM 2246 C C . PHE A 1 292 ? -8.778 -23.314 3.284 1.00 81.75 292 PHE A C 1
ATOM 2248 O O . PHE A 1 292 ? -9.838 -23.806 3.671 1.00 81.75 292 PHE A O 1
ATOM 2255 N N . ALA A 1 293 ? -8.413 -23.365 1.998 1.00 84.88 293 ALA A N 1
ATOM 2256 C CA . ALA A 1 293 ? -9.240 -23.976 0.954 1.00 84.88 293 ALA A CA 1
ATOM 2257 C C . ALA A 1 293 ? -9.506 -25.468 1.233 1.00 84.88 293 ALA A C 1
ATOM 2259 O O . ALA A 1 293 ? -10.642 -25.942 1.148 1.00 84.88 293 ALA A O 1
ATOM 2260 N N . LYS A 1 294 ? -8.469 -26.203 1.656 1.00 88.00 294 LYS A N 1
ATOM 2261 C CA . LYS A 1 294 ? -8.572 -27.605 2.080 1.00 88.00 294 LYS A CA 1
ATOM 2262 C C . LYS A 1 294 ? -9.449 -27.766 3.326 1.00 88.00 294 LYS A C 1
ATOM 2264 O O . LYS A 1 294 ? -10.197 -28.740 3.423 1.00 88.00 294 LYS A O 1
ATOM 2269 N N . PHE A 1 295 ? -9.390 -26.843 4.284 1.00 87.81 295 PHE A N 1
ATOM 2270 C CA . PHE A 1 295 ? -10.270 -26.850 5.454 1.00 87.81 295 PHE A CA 1
ATOM 2271 C C . PHE A 1 295 ? -11.734 -26.595 5.066 1.00 87.81 295 PHE A C 1
ATOM 2273 O O . PHE A 1 295 ? -12.620 -27.317 5.529 1.00 87.81 295 PHE A O 1
ATOM 2280 N N . GLU A 1 296 ? -11.997 -25.642 4.165 1.00 86.12 296 GLU A N 1
ATOM 2281 C CA . GLU A 1 296 ? -13.353 -25.365 3.683 1.00 86.12 296 GLU A CA 1
ATOM 2282 C C . GLU A 1 296 ? -13.946 -26.569 2.936 1.00 86.12 296 GLU A C 1
ATOM 2284 O O . GLU A 1 296 ? -15.108 -26.919 3.156 1.00 86.12 296 GLU A O 1
ATOM 2289 N N . GLU A 1 297 ? -13.151 -27.266 2.115 1.00 88.00 297 GLU A N 1
ATOM 2290 C CA . GLU A 1 297 ? -13.600 -28.491 1.448 1.00 88.00 297 GLU A CA 1
ATOM 2291 C C . GLU A 1 297 ? -13.954 -29.591 2.462 1.00 88.00 297 GLU A C 1
ATOM 2293 O O . GLU A 1 297 ? -15.037 -30.172 2.385 1.00 88.00 297 GLU A O 1
ATOM 2298 N N . ASN A 1 298 ? -13.105 -29.827 3.469 1.00 89.56 298 ASN A N 1
ATOM 2299 C CA . ASN A 1 298 ? -13.395 -30.785 4.541 1.00 89.56 298 ASN A CA 1
ATOM 2300 C C . ASN A 1 298 ? -14.692 -30.431 5.292 1.00 89.56 298 ASN A C 1
ATOM 2302 O O . ASN A 1 298 ? -15.504 -31.316 5.576 1.00 89.56 298 ASN A O 1
ATOM 2306 N N . LEU A 1 299 ? -14.935 -29.147 5.574 1.00 89.62 299 LEU A N 1
ATOM 2307 C CA . LEU A 1 299 ? -16.166 -28.689 6.220 1.00 89.62 299 LEU A CA 1
ATOM 2308 C C . LEU A 1 299 ? -17.396 -28.882 5.314 1.00 89.62 299 LEU A C 1
ATOM 2310 O O . LEU A 1 299 ? -18.448 -29.323 5.788 1.00 89.62 299 LEU A O 1
ATOM 2314 N N . ARG A 1 300 ? -17.272 -28.623 4.004 1.00 87.12 300 ARG A N 1
ATOM 2315 C CA . ARG A 1 300 ? -18.314 -28.914 3.002 1.00 87.12 300 ARG A CA 1
ATOM 2316 C C . ARG A 1 300 ? -18.617 -30.415 2.934 1.00 87.12 300 ARG A C 1
ATOM 2318 O O . ARG A 1 300 ? -19.792 -30.783 2.953 1.00 87.12 300 ARG A O 1
ATOM 2325 N N . GLN A 1 301 ? -17.597 -31.277 2.927 1.00 86.12 301 GLN A N 1
ATOM 2326 C CA . GLN A 1 301 ? -17.754 -32.737 2.936 1.00 86.12 301 GLN A CA 1
ATOM 2327 C C . GLN A 1 301 ? -18.444 -33.233 4.221 1.00 86.12 301 GLN A C 1
ATOM 2329 O O . GLN A 1 301 ? -19.407 -33.996 4.140 1.00 86.12 301 GLN A O 1
ATOM 2334 N N . GLN A 1 302 ? -18.037 -32.754 5.404 1.00 83.62 302 GLN A N 1
ATOM 2335 C CA . GLN A 1 302 ? -18.688 -33.102 6.679 1.00 83.62 302 GLN A CA 1
ATOM 2336 C C . GLN A 1 302 ? -20.153 -32.642 6.725 1.00 83.62 302 GLN A C 1
ATOM 2338 O O . GLN A 1 302 ? -21.038 -33.406 7.116 1.00 83.62 302 GLN A O 1
ATOM 2343 N N . LYS A 1 303 ? -20.438 -31.416 6.266 1.00 85.12 303 LYS A N 1
ATOM 2344 C CA . LYS A 1 303 ? -21.801 -30.870 6.181 1.00 85.12 303 LYS A CA 1
ATOM 2345 C C . LYS A 1 303 ? -22.673 -31.658 5.198 1.00 85.12 303 LYS A C 1
ATOM 2347 O O . LYS A 1 303 ? -23.844 -31.900 5.489 1.00 85.12 303 LYS A O 1
ATOM 2352 N N . ALA A 1 304 ? -22.110 -32.110 4.075 1.00 81.06 304 ALA A N 1
ATOM 2353 C CA . ALA A 1 304 ? -22.789 -32.987 3.123 1.00 81.06 304 ALA A CA 1
ATOM 2354 C C . ALA A 1 304 ? -23.070 -34.381 3.715 1.00 81.06 304 ALA A C 1
ATOM 2356 O O . ALA A 1 304 ? -24.186 -34.881 3.580 1.00 81.06 304 ALA A O 1
ATOM 2357 N N . ALA A 1 305 ? -22.113 -34.979 4.433 1.00 77.06 305 ALA A N 1
ATOM 2358 C CA . ALA A 1 305 ? -22.294 -36.265 5.108 1.00 77.06 305 ALA A CA 1
ATOM 2359 C C . ALA A 1 305 ? -23.391 -36.206 6.190 1.00 77.06 305 ALA A C 1
ATOM 2361 O O . ALA A 1 305 ? -24.260 -37.076 6.237 1.00 77.06 305 ALA A O 1
ATOM 2362 N N . ALA A 1 306 ? -23.425 -35.142 6.999 1.00 73.62 306 ALA A N 1
ATOM 2363 C CA . ALA A 1 306 ? -24.492 -34.912 7.978 1.00 73.62 306 ALA A CA 1
ATOM 2364 C C . ALA A 1 306 ? -25.871 -34.686 7.317 1.00 73.62 306 ALA A C 1
ATOM 2366 O O . ALA A 1 306 ? -26.892 -35.181 7.806 1.00 73.62 306 ALA A O 1
ATOM 2367 N N . ALA A 1 307 ? -25.914 -33.990 6.175 1.00 71.56 307 ALA A N 1
ATOM 2368 C CA . ALA A 1 307 ? -27.132 -33.785 5.383 1.00 71.56 307 ALA A CA 1
ATOM 2369 C C . ALA A 1 307 ? -27.613 -35.048 4.633 1.00 71.56 307 ALA A C 1
ATOM 2371 O O . ALA A 1 307 ? -28.780 -35.118 4.240 1.00 71.56 307 ALA A O 1
ATOM 2372 N N . ALA A 1 308 ? -26.738 -36.039 4.432 1.00 68.19 308 ALA A N 1
ATOM 2373 C CA . ALA A 1 308 ? -27.099 -37.361 3.926 1.00 68.19 308 ALA A CA 1
ATOM 2374 C C . ALA A 1 308 ? -27.634 -38.257 5.056 1.00 68.19 308 ALA A C 1
ATOM 2376 O O . ALA A 1 308 ? -28.754 -38.755 4.964 1.00 68.19 308 ALA A O 1
ATOM 2377 N N . ALA A 1 309 ? -26.892 -38.382 6.163 1.00 61.78 309 ALA A N 1
ATOM 2378 C CA . ALA A 1 309 ? -27.255 -39.235 7.300 1.00 61.78 309 ALA A CA 1
ATOM 2379 C C . ALA A 1 309 ? -28.606 -38.869 7.951 1.00 61.78 309 ALA A C 1
ATOM 2381 O O . ALA A 1 309 ? -29.276 -39.726 8.521 1.00 61.78 309 ALA A O 1
ATOM 2382 N N . SER A 1 310 ? -29.036 -37.610 7.837 1.00 58.62 310 SER A N 1
ATOM 2383 C CA . SER A 1 310 ? -30.337 -37.132 8.328 1.00 58.62 310 SER A CA 1
ATOM 2384 C C . SER A 1 310 ? -31.535 -37.468 7.421 1.00 58.62 310 SER A C 1
ATOM 2386 O O . SER A 1 310 ? -32.669 -37.199 7.814 1.00 58.62 310 SER A O 1
ATOM 2388 N N . LYS A 1 311 ? -31.328 -38.069 6.237 1.00 58.00 311 LYS A N 1
ATOM 2389 C CA . LYS A 1 311 ? -32.415 -38.484 5.326 1.00 58.00 311 LYS A CA 1
ATOM 2390 C C . LYS A 1 311 ? -32.823 -39.954 5.449 1.00 58.00 311 LYS A C 1
ATOM 2392 O O . LYS A 1 311 ? -33.983 -40.259 5.189 1.00 58.00 311 LYS A O 1
ATOM 2397 N N . ASP A 1 312 ? -31.936 -40.838 5.901 1.00 48.97 312 ASP A N 1
ATOM 2398 C CA . ASP A 1 312 ? -32.196 -42.286 6.013 1.00 48.97 312 ASP A CA 1
ATOM 2399 C C . ASP A 1 312 ? -32.816 -42.702 7.365 1.00 48.97 312 ASP A C 1
ATOM 2401 O O . ASP A 1 312 ? -32.473 -43.726 7.954 1.00 48.97 312 ASP A O 1
ATOM 2405 N N . SER A 1 313 ? -33.773 -41.913 7.869 1.00 42.88 313 SER A N 1
ATOM 2406 C CA . SER A 1 313 ? -34.658 -42.333 8.967 1.00 42.88 313 SER A CA 1
ATOM 2407 C C . SER A 1 313 ? -35.951 -42.929 8.391 1.00 42.88 313 SER A C 1
ATOM 2409 O O . SER A 1 313 ? -36.779 -42.175 7.873 1.00 42.88 313 SER A O 1
ATOM 2411 N N . PRO A 1 314 ? -36.164 -44.259 8.446 1.00 45.94 314 PRO A N 1
ATOM 2412 C CA . PRO A 1 314 ? -37.329 -44.887 7.832 1.00 45.94 314 PRO A CA 1
ATOM 2413 C C . PRO A 1 314 ? -38.604 -44.570 8.622 1.00 45.94 314 PRO A C 1
ATOM 2415 O O . PRO A 1 314 ? -38.813 -45.070 9.726 1.00 45.94 314 PRO A O 1
ATOM 2418 N N . ALA A 1 315 ? -39.486 -43.762 8.034 1.00 39.50 315 ALA A N 1
ATOM 2419 C CA . ALA A 1 315 ? -40.805 -43.492 8.591 1.00 39.50 315 ALA A CA 1
ATOM 2420 C C . ALA A 1 315 ? -41.669 -44.767 8.562 1.00 39.50 315 ALA A C 1
ATOM 2422 O O . ALA A 1 315 ? -42.117 -45.207 7.499 1.00 39.50 315 ALA A O 1
ATOM 2423 N N . SER A 1 316 ? -41.916 -45.353 9.734 1.00 42.97 316 SER A N 1
ATOM 2424 C CA . SER A 1 316 ? -42.837 -46.477 9.904 1.00 42.97 316 SER A CA 1
ATOM 2425 C C . SER A 1 316 ? -44.264 -46.042 9.570 1.00 42.97 316 SER A C 1
ATOM 2427 O O . SER A 1 316 ? -44.876 -45.276 10.316 1.00 42.97 316 SER A O 1
ATOM 2429 N N . LYS A 1 317 ? -44.800 -46.541 8.453 1.00 41.91 317 LYS A N 1
ATOM 2430 C CA . LYS A 1 317 ? -46.235 -46.480 8.174 1.00 41.91 317 LYS A CA 1
ATOM 2431 C C . LYS A 1 317 ? -46.954 -47.526 9.021 1.00 41.91 317 LYS A C 1
ATOM 2433 O O . LYS A 1 317 ? -46.756 -48.711 8.781 1.00 41.91 317 LYS A O 1
ATOM 2438 N N . ASP A 1 318 ? -47.846 -47.072 9.888 1.00 39.62 318 ASP A N 1
ATOM 2439 C CA . ASP A 1 318 ? -49.034 -47.827 10.279 1.00 39.62 318 ASP A CA 1
ATOM 2440 C C . ASP A 1 318 ? -50.261 -46.937 10.050 1.00 39.62 318 ASP A C 1
ATOM 2442 O O . ASP A 1 318 ? -50.186 -45.710 10.162 1.00 39.62 318 ASP A O 1
ATOM 2446 N N . ASP A 1 319 ? -51.360 -47.554 9.625 1.00 41.62 319 ASP A N 1
ATOM 2447 C CA . ASP A 1 319 ? -52.480 -46.889 8.952 1.00 41.62 319 ASP A CA 1
ATOM 2448 C C . ASP A 1 319 ? -53.758 -47.011 9.795 1.00 41.62 319 ASP A C 1
ATOM 2450 O O . ASP A 1 319 ? -54.204 -48.123 10.089 1.00 41.62 319 ASP A O 1
ATOM 2454 N N . SER A 1 320 ? -54.326 -45.882 10.239 1.00 35.19 320 SER A N 1
ATOM 2455 C CA . SER A 1 320 ? -55.652 -45.816 10.878 1.00 35.19 320 SER A CA 1
ATOM 2456 C C . SER A 1 320 ? -56.192 -44.386 10.984 1.00 35.19 320 SER A C 1
ATOM 2458 O O . SER A 1 320 ? -55.541 -43.489 11.517 1.00 35.19 320 SER A O 1
ATOM 2460 N N . ALA A 1 321 ? -57.432 -44.205 10.534 1.00 37.50 321 ALA A N 1
ATOM 2461 C CA . ALA A 1 321 ? -58.284 -43.020 10.673 1.00 37.50 321 ALA A CA 1
ATOM 2462 C C . ALA A 1 321 ? -59.767 -43.485 10.564 1.00 37.50 321 ALA A C 1
ATOM 2464 O O . ALA A 1 321 ? -59.971 -44.643 10.181 1.00 37.50 321 ALA A O 1
ATOM 2465 N N . PRO A 1 322 ? -60.809 -42.657 10.817 1.00 58.00 322 PRO A N 1
ATOM 2466 C CA . PRO A 1 322 ? -60.798 -41.216 11.102 1.00 58.00 322 PRO A CA 1
ATOM 2467 C C . PRO A 1 322 ? -61.731 -40.794 12.280 1.00 58.00 322 PRO A C 1
ATOM 2469 O O . PRO A 1 322 ? -62.107 -41.609 13.115 1.00 58.00 322 PRO A O 1
ATOM 2472 N N . GLU A 1 323 ? -62.141 -39.517 12.255 1.00 32.53 323 GLU A N 1
ATOM 2473 C CA . GLU A 1 323 ? -63.203 -38.824 13.022 1.00 32.53 323 GLU A CA 1
ATOM 2474 C C . GLU A 1 323 ? -62.813 -38.084 14.320 1.00 32.53 323 GLU A C 1
ATOM 2476 O O . GLU A 1 323 ? -62.097 -38.580 15.184 1.00 32.53 323 GLU A O 1
ATOM 2481 N N . GLY A 1 324 ? -63.323 -36.848 14.437 1.00 33.66 324 GLY A N 1
ATOM 2482 C CA . GLY A 1 324 ? -63.059 -35.890 15.521 1.00 33.66 324 GLY A CA 1
ATOM 2483 C C . GLY A 1 324 ? -62.954 -34.458 14.975 1.00 33.66 324 GLY A C 1
ATOM 2484 O O . GLY A 1 324 ? -62.081 -34.176 14.159 1.00 33.66 324 GLY A O 1
ATOM 2485 N N . ALA A 1 325 ? -63.861 -33.555 15.364 1.00 33.50 325 ALA A N 1
ATOM 2486 C CA . ALA A 1 325 ? -64.064 -32.273 14.675 1.00 33.50 325 ALA A CA 1
ATOM 2487 C C . ALA A 1 325 ? -63.745 -31.015 15.513 1.00 33.50 325 ALA A C 1
ATOM 2489 O O . ALA A 1 325 ? -63.806 -31.030 16.739 1.00 33.50 325 ALA A O 1
ATOM 2490 N N . SER A 1 326 ? -63.598 -29.898 14.786 1.00 33.97 326 SER A N 1
ATOM 2491 C CA . SER A 1 326 ? -63.851 -28.492 15.176 1.00 33.97 326 SER A CA 1
ATOM 2492 C C . SER A 1 326 ? -62.804 -27.669 15.959 1.00 33.97 326 SER A C 1
ATOM 2494 O O . SER A 1 326 ? -62.478 -27.963 17.101 1.00 33.97 326 SER A O 1
ATOM 2496 N N . THR A 1 327 ? -62.480 -26.502 15.366 1.00 34.31 327 THR A N 1
ATOM 2497 C CA . THR A 1 327 ? -62.048 -25.215 15.983 1.00 34.31 327 THR A CA 1
ATOM 2498 C C . THR A 1 327 ? -60.707 -25.159 16.749 1.00 34.31 327 THR A C 1
ATOM 2500 O O . THR A 1 327 ? -60.285 -26.135 17.346 1.00 34.31 327 THR A O 1
ATOM 2503 N N . SER A 1 328 ? -59.966 -24.040 16.779 1.00 41.00 328 SER A N 1
ATOM 2504 C CA . SER A 1 328 ? -60.202 -22.664 16.277 1.00 41.00 328 SER A CA 1
ATOM 2505 C C . SER A 1 328 ? -58.923 -22.027 15.699 1.00 41.00 328 SER A C 1
ATOM 2507 O O . SER A 1 328 ? -57.819 -22.427 16.053 1.00 41.00 328 SER A O 1
ATOM 2509 N N . GLU A 1 329 ? -59.064 -20.999 14.857 1.00 34.78 329 GLU A N 1
ATOM 2510 C CA . GLU A 1 329 ? -57.942 -20.288 14.217 1.00 34.78 329 GLU A CA 1
ATOM 2511 C C . GLU A 1 329 ? -57.097 -19.429 15.184 1.00 34.78 329 GLU A C 1
ATOM 2513 O O . GLU A 1 329 ? -57.612 -18.839 16.134 1.00 34.78 329 GLU A O 1
ATOM 2518 N N . GLY A 1 330 ? -55.798 -19.303 14.884 1.00 33.41 330 GLY A N 1
ATOM 2519 C CA . GLY A 1 330 ? -54.846 -18.402 15.543 1.00 33.41 330 GLY A CA 1
ATOM 2520 C C . GLY A 1 330 ? -53.797 -17.909 14.537 1.00 33.41 330 GLY A C 1
ATOM 2521 O O . GLY A 1 330 ? -53.263 -18.697 13.762 1.00 33.41 330 GLY A O 1
ATOM 2522 N N . ALA A 1 331 ? -53.553 -16.598 14.490 1.00 38.66 331 ALA A N 1
ATOM 2523 C CA . ALA A 1 331 ? -52.890 -15.932 13.364 1.00 38.66 331 ALA A CA 1
ATOM 2524 C C . ALA A 1 331 ? -51.373 -16.186 13.239 1.00 38.66 331 ALA A C 1
ATOM 2526 O O . ALA A 1 331 ? -50.674 -16.187 14.252 1.00 38.66 331 ALA A O 1
ATOM 2527 N N . SER A 1 332 ? -50.852 -16.214 11.999 1.00 37.09 332 SER A N 1
ATOM 2528 C CA . SER A 1 332 ? -49.755 -15.328 11.531 1.00 37.09 332 SER A CA 1
ATOM 2529 C C . SER A 1 332 ? -49.399 -15.524 10.043 1.00 37.09 332 SER A C 1
ATOM 2531 O O . SER A 1 332 ? -49.375 -16.641 9.536 1.00 37.09 332 SER A O 1
ATOM 2533 N N . SER A 1 333 ? -49.069 -14.421 9.367 1.00 43.53 333 SER A N 1
ATOM 2534 C CA . SER A 1 333 ? -48.372 -14.358 8.060 1.00 43.53 333 SER A CA 1
ATOM 2535 C C . SER A 1 333 ? -46.835 -14.297 8.300 1.00 43.53 333 SER A C 1
ATOM 2537 O O . SER A 1 333 ? -46.462 -14.218 9.473 1.00 43.53 333 SER A O 1
ATOM 2539 N N . PRO A 1 334 ? -45.915 -14.223 7.297 1.00 56.75 334 PRO A N 1
ATOM 2540 C CA . PRO A 1 334 ? -46.108 -14.102 5.840 1.00 56.75 334 PRO A CA 1
ATOM 2541 C C . PRO A 1 334 ? -45.114 -14.920 4.951 1.00 56.75 334 PRO A C 1
ATOM 2543 O O . PRO A 1 334 ? -44.319 -15.716 5.430 1.00 56.75 334 PRO A O 1
ATOM 2546 N N . ASN A 1 335 ? -45.089 -14.559 3.657 1.00 39.66 335 ASN A N 1
ATOM 2547 C CA . ASN A 1 335 ? -43.946 -14.554 2.717 1.00 39.66 335 ASN A CA 1
ATOM 2548 C C . ASN A 1 335 ? -43.639 -15.770 1.801 1.00 39.66 335 ASN A C 1
ATOM 2550 O O . ASN A 1 335 ? -43.020 -16.748 2.193 1.00 39.66 335 ASN A O 1
ATOM 2554 N N . SER A 1 336 ? -43.951 -15.560 0.513 1.00 42.41 336 SER A N 1
ATOM 2555 C CA . SER A 1 336 ? -43.027 -15.574 -0.642 1.00 42.41 336 SER A CA 1
ATOM 2556 C C . SER A 1 336 ? -42.108 -16.775 -0.926 1.00 42.41 336 SER A C 1
ATOM 2558 O O . SER A 1 336 ? -41.150 -17.039 -0.208 1.00 42.41 336 SER A O 1
ATOM 2560 N N . ALA A 1 337 ? -42.281 -17.352 -2.123 1.00 45.59 337 ALA A N 1
ATOM 2561 C CA . ALA A 1 337 ? -41.310 -18.216 -2.800 1.00 45.59 337 ALA A CA 1
ATOM 2562 C C . ALA A 1 337 ? -40.902 -17.609 -4.167 1.00 45.59 337 ALA A C 1
ATOM 2564 O O . ALA A 1 337 ? -41.773 -17.096 -4.876 1.00 45.59 337 ALA A O 1
ATOM 2565 N N . PRO A 1 338 ? -39.614 -17.650 -4.566 1.00 55.53 338 PRO A N 1
ATOM 2566 C CA . PRO A 1 338 ? -39.158 -17.145 -5.863 1.00 55.53 338 PRO A CA 1
ATOM 2567 C C . PRO A 1 338 ? -39.453 -18.133 -7.005 1.00 55.53 338 PRO A C 1
ATOM 2569 O O . PRO A 1 338 ? -39.415 -19.348 -6.823 1.00 55.53 338 PRO A O 1
ATOM 2572 N N . SER A 1 339 ? -39.713 -17.609 -8.207 1.00 52.06 339 SER A N 1
ATOM 2573 C CA . SER A 1 339 ? -39.920 -18.414 -9.424 1.00 52.06 339 SER A CA 1
ATOM 2574 C C . SER A 1 339 ? -38.610 -18.663 -10.180 1.00 52.06 339 SER A C 1
ATOM 2576 O O . SER A 1 339 ? -37.734 -17.801 -10.209 1.00 52.06 339 SER A O 1
ATOM 2578 N N . ALA A 1 340 ? -38.486 -19.831 -10.816 1.00 54.44 340 ALA A N 1
ATOM 2579 C CA . ALA A 1 340 ? -37.298 -20.214 -11.582 1.00 54.44 340 ALA A CA 1
ATOM 2580 C C . ALA A 1 340 ? -37.190 -19.466 -12.935 1.00 54.44 340 ALA A C 1
ATOM 2582 O O . ALA A 1 340 ? -38.217 -19.175 -13.556 1.00 54.44 340 ALA A O 1
ATOM 2583 N N . PRO A 1 341 ? -35.969 -19.176 -13.429 1.00 57.94 341 PRO A N 1
ATOM 2584 C CA . PRO A 1 341 ? -35.767 -18.476 -14.695 1.00 57.94 341 PRO A CA 1
ATOM 2585 C C . PRO A 1 341 ? -36.040 -19.375 -15.910 1.00 57.94 341 PRO A C 1
ATOM 2587 O O . PRO A 1 341 ? -35.667 -20.546 -15.935 1.00 57.94 341 PRO A O 1
ATOM 2590 N N . SER A 1 342 ? -36.642 -18.799 -16.954 1.00 52.19 342 SER A N 1
ATOM 2591 C CA . SER A 1 342 ? -36.794 -19.427 -18.275 1.00 52.19 342 SER A CA 1
ATOM 2592 C C . SER A 1 342 ? -35.777 -18.846 -19.259 1.00 52.19 342 SER A C 1
ATOM 2594 O O . SER A 1 342 ? -35.606 -17.629 -19.317 1.00 52.19 342 SER A O 1
ATOM 2596 N N . ALA A 1 343 ? -35.112 -19.698 -20.041 1.00 54.50 343 ALA A N 1
ATOM 2597 C CA . ALA A 1 343 ? -34.120 -19.268 -21.027 1.00 54.50 343 ALA A CA 1
ATOM 2598 C C . ALA A 1 343 ? -34.781 -18.765 -22.333 1.00 54.50 343 ALA A C 1
ATOM 2600 O O . ALA A 1 343 ? -35.678 -19.441 -22.846 1.00 54.50 343 ALA A O 1
ATOM 2601 N N . PRO A 1 344 ? -34.341 -17.629 -22.910 1.00 63.47 344 PRO A N 1
ATOM 2602 C CA . PRO A 1 344 ? -34.783 -17.175 -24.227 1.00 63.47 344 PRO A CA 1
ATOM 2603 C C . PRO A 1 344 ? -33.966 -17.820 -25.360 1.00 63.47 344 PRO A C 1
ATOM 2605 O O . PRO A 1 344 ? -32.754 -17.998 -25.255 1.00 63.47 344 PRO A O 1
ATOM 2608 N N . SER A 1 345 ? -34.635 -18.146 -26.467 1.00 52.34 345 SER A N 1
ATOM 2609 C CA . SER A 1 345 ? -34.014 -18.697 -27.679 1.00 52.34 345 SER A CA 1
ATOM 2610 C C . SER A 1 345 ? -33.422 -17.608 -28.580 1.00 52.34 345 SER A C 1
ATOM 2612 O O . SER A 1 345 ? -33.982 -16.519 -28.693 1.00 52.34 345 SER A O 1
ATOM 2614 N N . THR A 1 346 ? -32.336 -17.930 -29.283 1.00 50.97 346 THR A N 1
ATOM 2615 C CA . THR A 1 346 ? -31.813 -17.135 -30.407 1.00 50.97 346 THR A CA 1
ATOM 2616 C C . THR A 1 346 ? -32.732 -17.236 -31.631 1.00 50.97 346 THR A C 1
ATOM 2618 O O . THR A 1 346 ? -33.327 -18.292 -31.867 1.00 50.97 346 THR A O 1
ATOM 2621 N N . PRO A 1 347 ? -32.807 -16.165 -32.430 1.00 59.28 347 PRO A N 1
ATOM 2622 C CA . PRO A 1 347 ? -32.726 -16.280 -33.888 1.00 59.28 347 PRO A CA 1
ATOM 2623 C C . PRO A 1 347 ? -31.526 -15.507 -34.465 1.00 59.28 347 PRO A C 1
ATOM 2625 O O . PRO A 1 347 ? -31.356 -14.320 -34.106 1.00 59.28 347 PRO A O 1
#

InterPro domains:
  IPR001075 NIF system FeS cluster assembly, NifU, C-terminal [PF01106] (212-278)
  IPR014824 Scaffold protein Nfu/NifU, N-terminal [PF08712] (84-177)
  IPR014824 Scaffold protein Nfu/NifU, N-terminal [SM00932] (84-178)
  IPR034904 Fe-S cluster assembly domain superfamily [G3DSA:3.30.300.130] (206-280)
  IPR034904 Fe-S cluster assembly domain superfamily [SSF117916] (198-283)
  IPR036498 Scaffold protein Nfu/NifU, N-terminal domain superfamily [G3DSA:3.30.1370.70] (71-184)
  IPR036498 Scaffold protein Nfu/NifU, N-terminal domain superfamily [SSF110836] (82-178)

Mean predicted aligned error: 18.64 Å

Foldseek 3Di:
DDDDDDDDDDDDDDDDDDDDDDDDDDDDDDDDDDDDDDDDDDDDDDDDDDDDDDDDDPDDPDDDPPPPPVPPDPDDDPPPPFDWDKDAFPFNQKIKIFRVDFLDDPPALEQKDKDQDLVSCCDPQKHFPLQNQLRVQPFWGMWMDGGGMIMTGGHPPDDCVRSVVSNVVSVSVCVSVVNNGIDGDPDDDDPDDRCGAQLDDDPPDDPLSVVLSCCCVVPLQVVLVVSPKGKHFPDAPQQETEMEIGGSLHPDPVSVVVSQVVSQVSSVVRHVSHPGYDYDDDPVVVVVVVVVVVVVVVVVVVVVVVVVVVPPDDDDDDDDDDDDDDDDDDDDDDDDDDDDDDDDDDD

Nearest PDB structures (foldseek):
  2m5o-assembly1_A  TM=8.768E-01  e=1.776E-09  Homo sapiens
  1veh-assembly1_A  TM=7.616E-01  e=7.599E-08  Mus musculus
  2z51-assembly1_A-2  TM=8.870E-01  e=6.018E-06  unclassified
  2ffm-assembly1_A  TM=8.687E-01  e=5.003E-06  Staphylococcus aureus subsp. aureus Mu50
  6t84-assembly1_A  TM=5.194E-01  e=2.337E+00  Mycolicibacterium smegmatis MC2 155

pLDDT: mean 73.15, std 22.78, range [32.47, 97.38]

Solvent-accessible surface area (backbone atoms only — not comparable to full-atom values): 22654 Å² total; per-residue (Å²): 138,90,80,89,79,89,83,88,89,86,81,87,91,85,79,91,79,89,82,87,88,87,81,90,84,83,90,89,86,83,87,89,84,86,81,90,89,87,86,88,88,90,83,87,86,88,88,82,82,89,80,90,76,89,83,84,83,85,77,75,86,76,85,69,84,75,76,81,74,78,76,82,61,81,78,81,76,74,84,73,80,78,62,68,48,74,48,82,30,92,28,94,45,22,43,29,36,33,56,82,47,71,48,48,67,95,84,47,66,39,70,59,51,78,33,76,43,75,62,51,22,70,31,78,61,56,26,14,71,54,51,41,55,53,52,68,40,83,50,48,56,34,44,23,36,34,48,44,33,38,23,38,29,41,42,88,87,56,60,65,85,64,47,50,63,54,53,52,49,52,54,50,47,37,64,72,69,68,51,69,48,62,41,77,51,88,85,71,78,93,79,70,81,76,73,54,42,59,60,61,90,58,94,86,52,53,73,67,54,49,51,49,28,52,51,38,60,76,63,46,41,62,57,36,45,68,42,31,22,43,74,38,58,77,49,75,56,100,31,32,38,32,33,31,62,33,53,37,48,57,82,32,72,76,53,34,56,52,50,51,53,50,53,32,59,49,47,46,70,79,35,88,67,39,77,43,62,45,83,54,76,54,71,69,56,54,50,52,53,52,54,49,54,53,50,51,49,52,51,51,50,52,53,49,51,55,64,49,67,72,63,78,67,84,80,80,85,80,89,86,83,87,90,88,85,82,87,81,92,79,91,81,86,86,82,91,81,89,82,83,88,80,86,83,80,89,132

Secondary structure (DSSP, 8-state):
------------------------------------------------------------------------PPP---------EEEE-SSTTEEEEE-SS-SS-TT-SSS-EEE-STTGGGSSS---HHHHHHTTSTTEEEEEE-SS-EEEEE-TTS-HHHHHHHHHHHHHHHHHHT--SS---TT--S-S-----TTS--TTS-HHHHHHHHHIIIIIHHHHHHTTEEEEEEEEETTEEEEEEEETTSS-HHHHHHHHHHHHHHHHHH-TT--EEEE---HHHHHHHHHHHHHHHHHHHHHHHHHHHTT--------------------------PPPPPPPPP-